Protein AF-A0AAD9HQF4-F1 (afdb_monomer_lite)

Secondary structure (DSSP, 8-state):
--TTPPPB-SGGGHHHHHHHHHH-TTS-HHHHHTTTSPPP----HHHHHHHHHHHHHHHHHHHHHTB-HHHHHHHHHTT---TT--HHHHHHHHHHHHS--HHHHHHHHHHHTT--GGGSSSHHHHHHHHHHHHHHHTTSSTHHHHHHHHHHHHHHHHHHH-TT-----TT--HHHHHHHHHHGGGS------------------------------------

Foldseek 3Di:
DLVPQAADDFLVCVVVNVVCLLVPPPDDPQLSVQLADDRDPPQDDPVSVVVVVVSFVVSQVSVVVRYDPLLVLQCVLVVNDDPPDTNNSNNVVCCCQSVPDPVSLVVLLVVLLPDACVVGPALSSVLSNLSSSCRRCPPVPCLVVSLVSLLVSLVVNCVPWNPDDPPDDPPDDPVRSSVSSNCSRVGPGDPDDPDDDDDDDDDDDDDDDDDDDDDDDDDDDDD

pLDDT: mean 73.75, std 20.73, range [28.75, 95.44]

Structure (mmCIF, N/CA/C/O backbone):
data_AF-A0AAD9HQF4-F1
#
_entry.id   AF-A0AAD9HQF4-F1
#
loop_
_atom_site.group_PDB
_atom_site.id
_atom_site.type_symbol
_atom_site.label_atom_id
_atom_site.label_alt_id
_atom_site.label_comp_id
_atom_site.label_asym_id
_atom_site.label_entity_id
_atom_site.label_seq_id
_atom_site.pdbx_PDB_ins_code
_atom_site.Cartn_x
_atom_site.Cartn_y
_atom_site.Cartn_z
_atom_site.occupancy
_atom_site.B_iso_or_equiv
_atom_site.auth_seq_id
_atom_site.auth_comp_id
_atom_site.auth_asym_id
_atom_site.auth_atom_id
_atom_site.pdbx_PDB_model_num
ATOM 1 N N . MET A 1 1 ? 8.956 -15.961 -10.989 1.00 45.31 1 MET A N 1
ATOM 2 C CA . MET A 1 1 ? 10.225 -16.135 -10.247 1.00 45.31 1 MET A CA 1
ATOM 3 C C . MET A 1 1 ? 10.579 -14.806 -9.600 1.00 45.31 1 MET A C 1
ATOM 5 O O . MET A 1 1 ? 11.275 -13.992 -10.197 1.00 45.31 1 MET A O 1
ATOM 9 N N . SER A 1 2 ? 10.024 -14.580 -8.415 1.00 56.00 2 SER A N 1
ATOM 10 C CA . SER A 1 2 ? 10.280 -13.443 -7.516 1.00 56.00 2 SER A CA 1
ATOM 11 C C . SER A 1 2 ? 10.898 -13.925 -6.189 1.00 56.00 2 SER A C 1
ATOM 13 O O . SER A 1 2 ? 11.111 -13.126 -5.279 1.00 56.00 2 SER A O 1
ATOM 15 N N . ASP A 1 3 ? 11.246 -15.220 -6.113 1.00 54.16 3 ASP A N 1
ATOM 16 C CA . ASP A 1 3 ? 11.964 -15.863 -5.010 1.00 54.16 3 ASP A CA 1
ATOM 17 C C . ASP A 1 3 ? 13.315 -15.171 -4.804 1.00 54.16 3 ASP A C 1
ATOM 19 O O . ASP A 1 3 ? 14.271 -15.380 -5.549 1.00 54.16 3 ASP A O 1
ATOM 23 N N . GLY A 1 4 ? 13.369 -14.272 -3.826 1.00 66.62 4 GLY A N 1
ATOM 24 C CA . GLY A 1 4 ? 14.564 -13.498 -3.492 1.00 66.62 4 GLY A CA 1
ATOM 25 C C . GLY A 1 4 ? 14.312 -12.009 -3.281 1.00 66.62 4 GLY A C 1
ATOM 26 O O . GLY A 1 4 ? 15.203 -11.315 -2.791 1.00 66.62 4 GLY A O 1
ATOM 27 N N . LEU A 1 5 ? 13.122 -11.500 -3.609 1.00 83.19 5 LEU A N 1
ATOM 28 C CA . LEU A 1 5 ? 12.765 -10.130 -3.272 1.00 83.19 5 LEU A CA 1
ATOM 29 C C . LEU A 1 5 ? 12.164 -10.061 -1.860 1.00 83.19 5 LEU A C 1
ATOM 31 O O . LEU A 1 5 ? 11.250 -10.810 -1.520 1.00 83.19 5 LEU A O 1
ATOM 35 N N . VAL A 1 6 ? 12.680 -9.152 -1.030 1.00 90.81 6 VAL A N 1
ATOM 36 C CA . VAL A 1 6 ? 12.097 -8.865 0.287 1.00 90.81 6 VAL A CA 1
ATOM 37 C C . VAL A 1 6 ? 10.682 -8.332 0.083 1.00 90.81 6 VAL A C 1
ATOM 39 O O . VAL A 1 6 ? 10.481 -7.452 -0.748 1.00 90.81 6 VAL A O 1
ATOM 42 N N . LYS A 1 7 ? 9.717 -8.855 0.843 1.00 94.62 7 LYS A N 1
ATOM 43 C CA . LYS A 1 7 ? 8.336 -8.364 0.831 1.00 94.62 7 LYS A CA 1
ATOM 44 C C . LYS A 1 7 ? 8.213 -7.082 1.648 1.00 94.62 7 LYS A C 1
ATOM 46 O O . LYS A 1 7 ? 8.641 -7.070 2.802 1.00 94.62 7 LYS A O 1
ATOM 51 N N . LEU A 1 8 ? 7.625 -6.025 1.095 1.00 94.06 8 LEU A N 1
ATOM 52 C CA . LEU A 1 8 ? 7.243 -4.838 1.859 1.00 94.06 8 LEU A CA 1
ATOM 53 C C . LEU A 1 8 ? 6.077 -5.194 2.774 1.00 94.06 8 LEU A C 1
ATOM 55 O O . LEU A 1 8 ? 5.040 -5.641 2.292 1.00 94.06 8 LEU A O 1
ATOM 59 N N . ARG A 1 9 ? 6.264 -5.007 4.079 1.00 91.25 9 ARG A N 1
ATOM 60 C CA . ARG A 1 9 ? 5.287 -5.384 5.108 1.00 91.25 9 ARG A CA 1
ATOM 61 C C . ARG A 1 9 ? 4.853 -4.193 5.937 1.00 91.25 9 ARG A C 1
ATOM 63 O O . ARG A 1 9 ? 3.683 -4.073 6.266 1.00 91.25 9 ARG A O 1
ATOM 70 N N . THR A 1 10 ? 5.805 -3.340 6.294 1.00 87.44 10 THR A N 1
ATOM 71 C CA . THR A 1 10 ? 5.589 -2.190 7.168 1.00 87.44 10 THR A CA 1
ATOM 72 C C . THR A 1 10 ? 6.562 -1.078 6.813 1.00 87.44 10 THR A C 1
ATOM 74 O O . THR A 1 10 ? 7.558 -1.289 6.114 1.00 87.44 10 THR A O 1
ATOM 77 N N . ARG A 1 11 ? 6.346 0.101 7.397 1.00 87.38 11 ARG A N 1
ATOM 78 C CA . ARG A 1 11 ? 7.372 1.147 7.458 1.00 87.38 11 ARG A CA 1
ATOM 79 C C . ARG A 1 11 ? 8.719 0.640 7.983 1.00 87.38 11 ARG A C 1
ATOM 81 O O . ARG A 1 11 ? 9.768 1.016 7.467 1.00 87.38 11 ARG A O 1
ATOM 88 N N . GLY A 1 12 ? 8.702 -0.260 8.967 1.00 87.06 12 GLY A N 1
ATOM 89 C CA . GLY A 1 12 ? 9.907 -0.790 9.607 1.00 87.06 12 GLY A CA 1
ATOM 90 C C . GLY A 1 12 ? 10.855 -1.535 8.662 1.00 87.06 12 GLY A C 1
ATOM 91 O O . GLY A 1 12 ? 12.051 -1.600 8.939 1.00 87.06 12 GLY A O 1
ATOM 92 N N . ASN A 1 13 ? 10.362 -2.066 7.536 1.00 91.88 13 ASN A N 1
ATOM 93 C CA . ASN A 1 13 ? 11.205 -2.732 6.541 1.00 91.88 13 ASN A CA 1
ATOM 94 C C . ASN A 1 13 ? 11.285 -2.009 5.187 1.00 91.88 13 ASN A C 1
ATOM 96 O O . ASN A 1 13 ? 11.868 -2.557 4.248 1.00 91.88 13 ASN A O 1
ATOM 100 N N . TYR A 1 14 ? 10.765 -0.782 5.099 1.00 92.56 14 TYR A N 1
ATOM 101 C CA . TYR A 1 14 ? 10.735 0.007 3.868 1.00 92.56 14 TYR A CA 1
ATOM 102 C C . TYR A 1 14 ? 12.127 0.224 3.262 1.00 92.56 14 TYR A C 1
ATOM 104 O O . TYR A 1 14 ? 12.345 -0.092 2.095 1.00 92.56 14 TYR A O 1
ATOM 112 N N . GLU A 1 15 ? 13.103 0.686 4.049 1.00 93.25 15 GLU A N 1
ATOM 113 C CA . GLU A 1 15 ? 14.456 0.963 3.539 1.00 93.25 15 GLU A CA 1
ATOM 114 C C . GLU A 1 15 ? 15.173 -0.305 3.049 1.00 93.25 15 GLU A C 1
ATOM 116 O O . GLU A 1 15 ? 15.882 -0.291 2.038 1.00 93.25 15 GLU A O 1
ATOM 121 N N . LEU A 1 16 ? 14.936 -1.439 3.717 1.00 93.69 16 LEU A N 1
ATOM 122 C CA . LEU A 1 16 ? 15.446 -2.733 3.270 1.00 93.69 16 LEU A CA 1
ATOM 123 C C . LEU A 1 16 ? 14.808 -3.139 1.935 1.00 93.69 16 LEU A C 1
ATOM 125 O O . LEU A 1 16 ? 15.523 -3.501 0.999 1.00 93.69 16 LEU A O 1
ATOM 129 N N . TRP A 1 17 ? 13.481 -3.047 1.835 1.00 94.62 17 TRP A N 1
ATOM 130 C CA . TRP A 1 17 ? 12.728 -3.335 0.614 1.00 94.62 17 TRP A CA 1
ATOM 131 C C . TRP A 1 17 ? 13.182 -2.454 -0.561 1.00 94.62 17 TRP A C 1
ATOM 133 O O . TRP A 1 17 ? 13.534 -2.973 -1.624 1.00 94.62 17 TRP A O 1
ATOM 143 N N . LYS A 1 18 ? 13.292 -1.138 -0.349 1.00 93.56 18 LYS A N 1
ATOM 144 C CA . LYS A 1 18 ? 13.784 -0.159 -1.330 1.00 93.56 18 LYS A CA 1
ATOM 145 C C . LYS A 1 18 ? 15.199 -0.500 -1.797 1.00 93.56 18 LYS A C 1
ATOM 147 O O . LYS A 1 18 ? 15.479 -0.550 -2.998 1.00 93.56 18 LYS A O 1
ATOM 152 N N . GLY A 1 19 ? 16.091 -0.822 -0.858 1.00 91.94 19 GLY A N 1
ATOM 153 C CA . GLY A 1 19 ? 17.454 -1.260 -1.158 1.00 91.94 19 GLY A CA 1
ATOM 154 C C . GLY A 1 19 ? 17.517 -2.576 -1.947 1.00 91.94 19 GLY A C 1
ATOM 155 O O . GLY A 1 19 ? 18.405 -2.752 -2.789 1.00 91.94 19 GLY A O 1
ATOM 156 N N . CYS A 1 20 ? 16.588 -3.504 -1.707 1.00 91.75 20 CYS A N 1
ATOM 157 C CA . CYS A 1 20 ? 16.456 -4.745 -2.472 1.00 91.75 20 CYS A CA 1
ATOM 158 C C . CYS A 1 20 ? 15.958 -4.488 -3.897 1.00 91.75 20 CYS A C 1
ATOM 160 O O . CYS A 1 20 ? 16.550 -5.021 -4.834 1.00 91.75 20 CYS A O 1
ATOM 162 N N . LEU A 1 21 ? 14.958 -3.623 -4.086 1.00 90.44 21 LEU A N 1
ATOM 163 C CA . LEU A 1 21 ? 14.477 -3.234 -5.415 1.00 90.44 21 LEU A CA 1
ATOM 164 C C . LEU A 1 21 ? 15.573 -2.578 -6.261 1.00 90.44 21 LEU A C 1
ATOM 166 O O . LEU A 1 21 ? 15.796 -2.973 -7.407 1.00 90.44 21 LEU A O 1
ATOM 170 N N . HIS A 1 22 ? 16.330 -1.635 -5.690 1.00 87.88 22 HIS A N 1
ATOM 171 C CA . HIS A 1 22 ? 17.454 -0.997 -6.385 1.00 87.88 22 HIS A CA 1
ATOM 172 C C . HIS A 1 22 ? 18.516 -2.003 -6.849 1.00 87.88 22 HIS A C 1
ATOM 174 O O . HIS A 1 22 ? 19.079 -1.891 -7.946 1.00 87.88 22 HIS A O 1
ATOM 180 N N . ARG A 1 23 ? 18.799 -3.013 -6.024 1.00 88.56 23 ARG A N 1
ATOM 181 C CA . ARG A 1 23 ? 19.821 -4.030 -6.303 1.00 88.56 23 ARG A CA 1
ATOM 182 C C . ARG A 1 23 ? 19.278 -5.259 -7.019 1.00 88.56 23 ARG A C 1
ATOM 184 O O . ARG A 1 23 ? 20.072 -6.129 -7.362 1.00 88.56 23 ARG A O 1
ATOM 191 N N . PHE A 1 24 ? 17.982 -5.309 -7.321 1.00 88.56 24 PHE A N 1
ATOM 192 C CA . PHE A 1 24 ? 17.365 -6.496 -7.893 1.00 88.56 24 PHE A CA 1
ATOM 193 C C . PHE A 1 24 ? 18.028 -6.860 -9.236 1.00 88.56 24 PHE A C 1
ATOM 195 O O . PHE A 1 24 ? 18.066 -6.022 -10.147 1.00 88.56 24 PHE A O 1
ATOM 202 N N . PRO A 1 25 ? 18.602 -8.072 -9.372 1.00 85.50 25 PRO A N 1
ATOM 203 C CA . PRO A 1 25 ? 19.338 -8.466 -10.573 1.00 85.50 25 PRO A CA 1
ATOM 204 C C . PRO A 1 25 ? 18.409 -8.719 -11.766 1.00 85.50 25 PRO A C 1
ATOM 206 O O . PRO A 1 25 ? 18.846 -8.650 -12.910 1.00 85.50 25 PRO A O 1
ATOM 209 N N . GLY A 1 26 ? 17.117 -8.961 -11.515 1.00 85.25 26 GLY A N 1
ATOM 210 C CA . GLY A 1 26 ? 16.115 -9.227 -12.547 1.00 85.25 26 GLY A CA 1
ATOM 211 C C . GLY A 1 26 ? 15.661 -8.006 -13.355 1.00 85.25 26 GLY A C 1
ATOM 212 O O . GLY A 1 26 ? 14.787 -8.166 -14.212 1.00 85.25 26 GLY A O 1
ATOM 213 N N . LEU A 1 27 ? 16.220 -6.815 -13.102 1.00 88.56 27 LEU A N 1
ATOM 214 C CA . LEU A 1 27 ? 15.906 -5.574 -13.817 1.00 88.56 27 LEU A CA 1
ATOM 215 C C . LEU A 1 27 ? 17.143 -4.960 -14.473 1.00 88.56 27 LEU A C 1
ATOM 217 O O . LEU A 1 27 ? 18.202 -4.827 -13.855 1.00 88.56 27 LEU A O 1
ATOM 221 N N . THR A 1 28 ? 16.981 -4.505 -15.714 1.00 90.50 28 THR A N 1
ATOM 222 C CA . THR A 1 28 ? 17.993 -3.701 -16.411 1.00 90.50 28 THR A CA 1
ATOM 223 C C . THR A 1 28 ? 18.118 -2.310 -15.783 1.00 90.50 28 THR A C 1
ATOM 225 O O . THR A 1 28 ? 17.239 -1.856 -15.051 1.00 90.50 28 THR A O 1
ATOM 228 N N . LYS A 1 29 ? 19.192 -1.575 -16.101 1.00 87.94 29 LYS A N 1
ATOM 229 C CA . LYS A 1 29 ? 19.372 -0.187 -15.634 1.00 87.94 29 LYS A CA 1
ATOM 230 C C . LYS A 1 29 ? 18.192 0.717 -16.024 1.00 87.94 29 LYS A C 1
ATOM 232 O O . LYS A 1 29 ? 17.750 1.524 -15.213 1.00 87.94 29 LYS A O 1
ATOM 237 N N . GLN A 1 30 ? 17.669 0.552 -17.239 1.00 87.69 30 GLN A N 1
ATOM 238 C CA . GLN A 1 30 ? 16.516 1.309 -17.729 1.00 87.69 30 GLN A CA 1
ATOM 239 C C . GLN A 1 30 ? 15.242 0.954 -16.954 1.00 87.69 30 GLN A C 1
ATOM 241 O O . GLN A 1 30 ? 14.552 1.843 -16.469 1.00 87.69 30 GLN A O 1
ATOM 246 N N . GLN A 1 31 ? 14.968 -0.335 -16.759 1.00 89.94 31 GLN A N 1
ATOM 247 C CA . GLN A 1 31 ? 13.807 -0.785 -15.990 1.00 89.94 31 GLN A CA 1
ATOM 248 C C . GLN A 1 31 ? 13.878 -0.354 -14.516 1.00 89.94 31 GLN A C 1
ATOM 250 O O . GLN A 1 31 ? 12.863 -0.007 -13.922 1.00 89.94 31 GLN A O 1
ATOM 255 N N . LYS A 1 32 ? 15.079 -0.305 -13.924 1.00 90.19 32 LYS A N 1
ATOM 256 C CA . LYS A 1 32 ? 15.274 0.264 -12.582 1.00 90.19 32 LYS A CA 1
ATOM 257 C C . LYS A 1 32 ? 14.937 1.749 -12.538 1.00 90.19 32 LYS A C 1
ATOM 259 O O . LYS A 1 32 ? 14.345 2.194 -11.569 1.00 90.19 32 LYS A O 1
ATOM 264 N N . SER A 1 33 ? 15.278 2.513 -13.574 1.00 89.25 33 SER A N 1
ATOM 265 C CA . SER A 1 33 ? 14.880 3.923 -13.668 1.00 89.25 33 SER A CA 1
ATOM 266 C C . SER A 1 33 ? 13.356 4.087 -13.725 1.00 89.25 33 SER A C 1
ATOM 268 O O . SER A 1 33 ? 12.842 5.028 -13.126 1.00 89.25 33 SER A O 1
ATOM 270 N N . MET A 1 34 ? 12.641 3.160 -14.371 1.00 90.38 34 MET A N 1
ATOM 271 C CA . MET A 1 34 ? 11.174 3.182 -14.464 1.00 90.38 34 MET A CA 1
ATOM 272 C C . MET A 1 34 ? 10.466 2.966 -13.118 1.00 90.38 34 MET A C 1
ATOM 274 O O . MET A 1 34 ? 9.276 3.246 -13.018 1.00 90.38 34 MET A O 1
ATOM 278 N N . LEU A 1 35 ? 11.161 2.483 -12.081 1.00 86.88 35 LEU A N 1
ATOM 279 C CA . LEU A 1 35 ? 10.603 2.404 -10.725 1.00 86.88 35 LEU A CA 1
ATOM 280 C C . LEU A 1 35 ? 10.411 3.787 -10.095 1.00 86.88 35 LEU A C 1
ATOM 282 O O . LEU A 1 35 ? 9.523 3.945 -9.274 1.00 86.88 35 LEU A O 1
ATOM 286 N N . PHE A 1 36 ? 11.244 4.766 -10.453 1.00 84.94 36 PHE A N 1
ATOM 287 C CA . PHE A 1 36 ? 11.303 6.064 -9.765 1.00 84.94 36 PHE A CA 1
ATOM 288 C C . PHE A 1 36 ? 10.855 7.219 -10.653 1.00 84.94 36 PHE A C 1
ATOM 290 O O . PHE A 1 36 ? 10.503 8.285 -10.155 1.00 84.94 36 PHE A O 1
ATOM 297 N N . HIS A 1 37 ? 10.895 7.031 -11.973 1.00 86.06 37 HIS A N 1
ATOM 298 C CA . HIS A 1 37 ? 10.658 8.094 -12.935 1.00 86.06 37 HIS A CA 1
ATOM 299 C C . HIS A 1 37 ? 9.858 7.589 -14.129 1.00 86.06 37 HIS A C 1
ATOM 301 O O . HIS A 1 37 ? 10.021 6.448 -14.572 1.00 86.06 37 HIS A O 1
ATOM 307 N N . ALA A 1 38 ? 9.053 8.484 -14.701 1.00 83.31 38 ALA A N 1
ATOM 308 C CA . ALA A 1 38 ? 8.503 8.272 -16.027 1.00 83.31 38 ALA A CA 1
ATOM 309 C C . ALA A 1 38 ? 9.662 8.093 -17.028 1.00 83.31 38 ALA A C 1
ATOM 311 O O . ALA A 1 38 ? 10.619 8.877 -17.000 1.00 83.31 38 ALA A O 1
ATOM 312 N N . PRO A 1 39 ? 9.625 7.067 -17.895 1.00 77.31 39 PRO A N 1
ATOM 313 C CA . PRO A 1 39 ? 10.641 6.912 -18.920 1.00 77.31 39 PRO A CA 1
ATOM 314 C C . PRO A 1 39 ? 10.595 8.125 -19.851 1.00 77.31 39 PRO A C 1
ATOM 316 O O . PRO A 1 39 ? 9.515 8.551 -20.258 1.00 77.31 39 PRO A O 1
ATOM 319 N N . ALA A 1 40 ? 11.765 8.654 -20.217 1.00 73.38 40 ALA A N 1
ATOM 320 C CA . ALA A 1 40 ? 11.847 9.553 -21.361 1.00 73.38 40 ALA A CA 1
ATOM 321 C C . ALA A 1 40 ? 11.253 8.825 -22.575 1.00 73.38 40 ALA A C 1
ATOM 323 O O . ALA A 1 40 ? 11.530 7.635 -22.768 1.00 73.38 40 ALA A O 1
ATOM 324 N N . ASP A 1 41 ? 10.403 9.509 -23.340 1.00 65.88 41 ASP A N 1
ATOM 325 C CA . ASP A 1 41 ? 9.688 8.893 -24.452 1.00 65.88 41 ASP A CA 1
ATOM 326 C C . ASP A 1 41 ? 10.671 8.627 -25.599 1.00 65.88 41 ASP A C 1
ATOM 328 O O . ASP A 1 41 ? 10.992 9.491 -26.411 1.00 65.88 41 ASP A O 1
ATOM 332 N N . LEU A 1 42 ? 11.272 7.441 -25.554 1.00 62.22 42 LEU A N 1
ATOM 333 C CA . LEU A 1 42 ? 12.316 6.985 -26.471 1.00 62.22 42 LEU A CA 1
ATOM 334 C C . LEU A 1 42 ? 11.781 5.930 -27.448 1.00 62.22 42 LEU A C 1
ATOM 336 O O . LEU A 1 42 ? 12.525 5.442 -28.300 1.00 62.22 42 LEU A O 1
ATOM 340 N N . ALA A 1 43 ? 10.512 5.539 -27.307 1.00 74.88 43 ALA A N 1
ATOM 341 C CA . ALA A 1 43 ? 9.878 4.584 -28.194 1.00 74.88 43 ALA A CA 1
ATOM 342 C C . ALA A 1 43 ? 9.559 5.260 -29.531 1.00 74.88 43 ALA A C 1
ATOM 344 O O . ALA A 1 43 ? 8.840 6.251 -29.590 1.00 74.88 43 ALA A O 1
ATOM 345 N N . THR A 1 44 ? 10.109 4.713 -30.611 1.00 76.38 44 THR A N 1
ATOM 346 C CA . THR A 1 44 ? 9.800 5.133 -31.979 1.00 76.38 44 THR A CA 1
ATOM 347 C C . THR A 1 44 ? 9.224 3.943 -32.736 1.00 76.38 44 THR A C 1
ATOM 349 O O . THR A 1 44 ? 9.811 2.860 -32.742 1.00 76.38 44 THR A O 1
ATOM 352 N N . GLY A 1 45 ? 8.052 4.141 -33.342 1.00 83.94 45 GLY A N 1
ATOM 353 C CA . GLY A 1 45 ? 7.318 3.095 -34.056 1.00 83.94 45 GLY A CA 1
ATOM 354 C C . GLY A 1 45 ? 6.698 2.024 -33.149 1.00 83.94 45 GLY A C 1
ATOM 355 O O . GLY A 1 45 ? 6.960 1.950 -31.945 1.00 83.94 45 GLY A O 1
ATOM 356 N N . ASP A 1 46 ? 5.872 1.168 -33.748 1.00 84.38 46 ASP A N 1
ATOM 357 C CA . ASP A 1 46 ? 5.050 0.185 -33.030 1.00 84.38 46 ASP A CA 1
ATOM 358 C C . ASP A 1 46 ? 5.882 -0.809 -32.204 1.00 84.38 46 ASP A C 1
ATOM 360 O O . ASP A 1 46 ? 5.539 -1.125 -31.063 1.00 84.38 46 ASP A O 1
ATOM 364 N N . GLU A 1 47 ? 7.025 -1.258 -32.731 1.00 85.75 47 GLU A N 1
ATOM 365 C CA . GLU A 1 47 ? 7.928 -2.170 -32.015 1.00 85.75 47 GLU A CA 1
ATOM 366 C C . GLU A 1 47 ? 8.557 -1.520 -30.774 1.00 85.75 47 GLU A C 1
ATOM 368 O O . GLU A 1 47 ? 8.704 -2.166 -29.729 1.00 85.75 47 GLU A O 1
ATOM 373 N N . GLY A 1 48 ? 8.902 -0.231 -30.868 1.00 86.06 48 GLY A N 1
ATOM 374 C CA . GLY A 1 48 ? 9.433 0.547 -29.753 1.00 86.06 48 GLY A CA 1
ATOM 375 C C . GLY A 1 48 ? 8.404 0.683 -28.633 1.00 86.06 48 GLY A C 1
ATOM 376 O O . GLY A 1 48 ? 8.718 0.417 -27.469 1.00 86.06 48 GLY A O 1
ATOM 377 N N . HIS A 1 49 ? 7.161 1.015 -28.991 1.00 85.94 49 HIS A N 1
ATOM 378 C CA . HIS A 1 49 ? 6.059 1.132 -28.035 1.00 85.94 49 HIS A CA 1
ATOM 379 C C . HIS A 1 49 ? 5.721 -0.215 -27.385 1.00 85.94 49 HIS A C 1
ATOM 381 O O . HIS A 1 49 ? 5.564 -0.288 -26.164 1.00 85.94 49 HIS A O 1
ATOM 387 N N . ALA A 1 50 ? 5.689 -1.305 -28.159 1.00 88.38 50 ALA A N 1
ATOM 388 C CA . ALA A 1 50 ? 5.439 -2.646 -27.633 1.00 88.38 50 ALA A CA 1
ATOM 389 C C . ALA A 1 50 ? 6.515 -3.080 -26.621 1.00 88.38 50 ALA A C 1
ATOM 391 O O . ALA A 1 50 ? 6.199 -3.634 -25.562 1.00 88.38 50 ALA A O 1
ATOM 392 N N . ARG A 1 51 ? 7.794 -2.796 -26.906 1.00 89.00 51 ARG A N 1
ATOM 393 C CA . ARG A 1 51 ? 8.893 -3.080 -25.973 1.00 89.00 51 ARG A CA 1
ATOM 394 C C . ARG A 1 51 ? 8.779 -2.246 -24.696 1.00 89.00 51 ARG A C 1
ATOM 396 O O . ARG A 1 51 ? 8.897 -2.807 -23.609 1.00 89.00 51 ARG A O 1
ATOM 403 N N . GLN A 1 52 ? 8.511 -0.946 -24.812 1.00 88.06 52 GLN A N 1
ATOM 404 C CA . GLN A 1 52 ? 8.353 -0.062 -23.654 1.00 88.06 52 GLN A CA 1
ATOM 405 C C . GLN A 1 52 ? 7.175 -0.492 -22.772 1.00 88.06 52 GLN A C 1
ATOM 407 O O . GLN A 1 52 ? 7.309 -0.536 -21.551 1.00 88.06 52 GLN A O 1
ATOM 412 N N . TYR A 1 53 ? 6.046 -0.874 -23.374 1.00 89.12 53 TYR A N 1
ATOM 413 C CA . TYR A 1 53 ? 4.904 -1.414 -22.641 1.00 89.12 53 TYR A CA 1
ATOM 414 C C . TYR A 1 53 ? 5.285 -2.682 -21.871 1.00 89.12 53 TYR A C 1
ATOM 416 O O . TYR A 1 53 ? 5.026 -2.777 -20.674 1.00 89.12 53 TYR A O 1
ATOM 424 N N . LYS A 1 54 ? 5.986 -3.620 -22.521 1.00 91.25 54 LYS A N 1
ATOM 425 C CA . LYS A 1 54 ? 6.470 -4.849 -21.879 1.00 91.25 54 LYS A CA 1
ATOM 426 C C . LYS A 1 54 ? 7.391 -4.562 -20.690 1.00 91.25 54 LYS A C 1
ATOM 428 O O . LYS A 1 54 ? 7.288 -5.239 -19.668 1.00 91.25 54 LYS A O 1
ATOM 433 N N . ASP A 1 55 ? 8.271 -3.571 -20.809 1.00 91.44 55 ASP A N 1
ATOM 434 C CA . ASP A 1 55 ? 9.154 -3.157 -19.719 1.00 91.44 55 ASP A CA 1
ATOM 435 C C . ASP A 1 55 ? 8.370 -2.540 -18.556 1.00 91.44 55 ASP A C 1
ATOM 437 O O . ASP A 1 55 ? 8.565 -2.950 -17.413 1.00 91.44 55 ASP A O 1
ATOM 441 N N . ILE A 1 56 ? 7.433 -1.629 -18.838 1.00 91.75 56 ILE A N 1
ATOM 442 C CA . ILE A 1 56 ? 6.562 -1.019 -17.823 1.00 91.75 56 ILE A CA 1
ATOM 443 C C . ILE A 1 56 ? 5.764 -2.098 -17.084 1.00 91.75 56 ILE A C 1
ATOM 445 O O . ILE A 1 56 ? 5.779 -2.128 -15.854 1.00 91.75 56 ILE A O 1
ATOM 449 N N . SER A 1 57 ? 5.115 -3.010 -17.814 1.00 91.62 57 SER A N 1
ATOM 450 C CA . SER A 1 57 ? 4.346 -4.109 -17.225 1.00 91.62 57 SER A CA 1
ATOM 451 C C . SER A 1 57 ? 5.222 -5.006 -16.358 1.00 91.62 57 SER A C 1
ATOM 453 O O . SER A 1 57 ? 4.839 -5.333 -15.241 1.00 91.62 57 SER A O 1
ATOM 455 N N . ARG A 1 58 ? 6.427 -5.359 -16.822 1.00 92.19 58 ARG A N 1
ATOM 456 C CA . ARG A 1 58 ? 7.364 -6.183 -16.048 1.00 92.19 58 ARG A CA 1
ATOM 457 C C . ARG A 1 58 ? 7.778 -5.511 -14.741 1.00 92.19 58 ARG A C 1
ATOM 459 O O . ARG A 1 58 ? 7.825 -6.175 -13.709 1.00 92.19 58 ARG A O 1
ATOM 466 N N . VAL A 1 59 ? 8.106 -4.221 -14.781 1.00 93.50 59 VAL A N 1
ATOM 467 C CA . VAL A 1 59 ? 8.497 -3.465 -13.583 1.00 93.50 59 VAL A CA 1
ATOM 468 C C . VAL A 1 59 ? 7.318 -3.354 -12.616 1.00 93.50 59 VAL A C 1
ATOM 470 O O . VAL A 1 59 ? 7.501 -3.559 -11.418 1.00 93.50 59 VAL A O 1
ATOM 473 N N . TYR A 1 60 ? 6.109 -3.109 -13.130 1.00 93.75 60 TYR A N 1
ATOM 474 C CA . TYR A 1 60 ? 4.892 -3.078 -12.321 1.00 93.75 60 TYR A CA 1
ATOM 475 C C . TYR A 1 60 ? 4.635 -4.422 -11.631 1.00 93.75 60 TYR A C 1
ATOM 477 O O . TYR A 1 60 ? 4.409 -4.454 -10.425 1.00 93.75 60 TYR A O 1
ATOM 485 N N . SER A 1 61 ? 4.743 -5.540 -12.359 1.00 92.38 61 SER A N 1
ATOM 486 C CA . SER A 1 61 ? 4.591 -6.880 -11.782 1.00 92.38 61 SER A CA 1
ATOM 487 C C . SER A 1 61 ? 5.601 -7.142 -10.671 1.00 92.38 61 SER A C 1
ATOM 489 O O . SER A 1 61 ? 5.225 -7.663 -9.634 1.00 92.38 61 SER A O 1
ATOM 491 N N . ILE A 1 62 ? 6.862 -6.730 -10.835 1.00 92.81 62 ILE A N 1
ATOM 492 C CA . ILE A 1 62 ? 7.871 -6.878 -9.775 1.00 92.81 62 ILE A CA 1
ATOM 493 C C . ILE A 1 62 ? 7.512 -6.047 -8.543 1.00 92.81 62 ILE A C 1
ATOM 495 O O . ILE A 1 62 ? 7.701 -6.528 -7.429 1.00 92.81 62 ILE A O 1
ATOM 499 N N . LEU A 1 63 ? 6.994 -4.827 -8.720 1.00 93.50 63 LEU A N 1
ATOM 500 C CA . LEU A 1 63 ? 6.516 -4.023 -7.597 1.00 93.50 63 LEU A CA 1
ATOM 501 C C . LEU A 1 63 ? 5.357 -4.708 -6.879 1.00 93.50 63 LEU A C 1
ATOM 503 O O . LEU A 1 63 ? 5.437 -4.857 -5.669 1.00 93.50 63 LEU A O 1
ATOM 507 N N . ILE A 1 64 ? 4.329 -5.169 -7.587 1.00 93.62 64 ILE A N 1
ATOM 508 C CA . ILE A 1 64 ? 3.190 -5.865 -6.969 1.00 93.62 64 ILE A CA 1
ATOM 509 C C . ILE A 1 64 ? 3.637 -7.157 -6.277 1.00 93.62 64 ILE A C 1
ATOM 511 O O . ILE A 1 64 ? 3.336 -7.368 -5.105 1.00 93.62 64 ILE A O 1
ATOM 515 N N . ASP A 1 65 ? 4.455 -7.971 -6.944 1.00 92.50 65 ASP A N 1
ATOM 516 C CA . ASP A 1 65 ? 5.019 -9.199 -6.380 1.00 92.50 65 ASP A CA 1
ATOM 517 C C . ASP A 1 65 ? 5.932 -8.924 -5.176 1.00 92.50 65 ASP A C 1
ATOM 519 O O . ASP A 1 65 ? 6.225 -9.837 -4.405 1.00 92.50 65 ASP A O 1
ATOM 523 N N . SER A 1 66 ? 6.390 -7.685 -4.987 1.00 93.88 66 SER A N 1
ATOM 524 C CA . SER A 1 66 ? 7.184 -7.274 -3.830 1.00 93.88 66 SER A CA 1
ATOM 525 C C . SER A 1 66 ? 6.362 -6.917 -2.601 1.00 93.88 66 SER A C 1
ATOM 527 O O . SER A 1 66 ? 6.942 -6.694 -1.543 1.00 93.88 66 SER A O 1
ATOM 529 N N . LEU A 1 67 ? 5.041 -6.834 -2.713 1.00 94.94 67 LEU A N 1
ATOM 530 C CA . LEU A 1 67 ? 4.175 -6.441 -1.610 1.00 94.94 67 LEU A CA 1
ATOM 531 C C . LEU A 1 67 ? 3.706 -7.674 -0.841 1.00 94.94 67 LEU A C 1
ATOM 533 O O . LEU A 1 67 ? 3.470 -8.743 -1.416 1.00 94.94 67 LEU A O 1
ATOM 537 N N . ASP A 1 68 ? 3.639 -7.541 0.478 1.00 94.69 68 ASP A N 1
ATOM 538 C CA . ASP A 1 68 ? 2.934 -8.487 1.336 1.00 94.69 68 ASP A CA 1
ATOM 539 C C . ASP A 1 68 ? 1.418 -8.358 1.132 1.00 94.69 68 ASP A C 1
ATOM 541 O O . ASP A 1 68 ? 0.919 -7.275 0.809 1.00 94.69 68 ASP A O 1
ATOM 545 N N . ASP A 1 69 ? 0.676 -9.443 1.348 1.00 93.06 69 ASP A N 1
ATOM 546 C CA . ASP A 1 69 ? -0.768 -9.494 1.093 1.00 93.06 69 ASP A CA 1
ATOM 547 C C . ASP A 1 69 ? -1.537 -8.440 1.899 1.00 93.06 69 ASP A C 1
ATOM 549 O O . ASP A 1 69 ? -2.525 -7.882 1.412 1.00 93.06 69 ASP A O 1
ATOM 553 N N . ARG A 1 70 ? -1.051 -8.097 3.102 1.00 91.12 70 ARG A N 1
ATOM 554 C CA . ARG A 1 70 ? -1.638 -7.029 3.928 1.00 91.12 70 ARG A CA 1
ATOM 555 C C . ARG A 1 70 ? -1.462 -5.650 3.300 1.00 91.12 70 ARG A C 1
ATOM 557 O O . ARG A 1 70 ? -2.397 -4.856 3.301 1.00 91.12 70 ARG A O 1
ATOM 564 N N . VAL A 1 71 ? -0.290 -5.378 2.724 1.00 93.69 71 VAL A N 1
ATOM 565 C CA . VAL A 1 71 ? -0.008 -4.116 2.023 1.00 93.69 71 VAL A CA 1
ATOM 566 C C . VAL A 1 71 ? -0.836 -4.029 0.743 1.00 93.69 71 VAL A C 1
ATOM 568 O O . VAL A 1 71 ? -1.450 -2.998 0.489 1.00 93.69 71 VAL A O 1
ATOM 571 N N . CYS A 1 72 ? -0.920 -5.116 -0.031 1.00 94.44 72 CYS A N 1
ATOM 572 C CA . CYS A 1 72 ? -1.782 -5.186 -1.215 1.00 94.44 72 CYS A CA 1
ATOM 573 C C . CYS A 1 72 ? -3.251 -4.910 -0.877 1.00 94.44 72 CYS A C 1
ATOM 575 O O . CYS A 1 72 ? -3.876 -4.052 -1.502 1.00 94.44 72 CYS A O 1
ATOM 577 N N . SER A 1 73 ? -3.788 -5.612 0.123 1.00 93.94 73 SER A N 1
ATOM 578 C CA . SER A 1 73 ? -5.185 -5.465 0.550 1.00 93.94 73 SER A CA 1
ATOM 579 C C . SER A 1 73 ? -5.456 -4.053 1.067 1.00 93.94 73 SER A C 1
ATOM 581 O O . SER A 1 73 ? -6.441 -3.431 0.682 1.00 93.94 73 SER A O 1
ATOM 583 N N . GLY A 1 74 ? -4.528 -3.510 1.855 1.00 93.88 74 GLY A N 1
ATOM 584 C CA . GLY A 1 74 ? -4.565 -2.140 2.349 1.00 93.88 74 GLY A CA 1
ATOM 585 C C . GLY A 1 74 ? -4.607 -1.086 1.248 1.00 93.88 74 GLY A C 1
ATOM 586 O O . GLY A 1 74 ? -5.488 -0.232 1.226 1.00 93.88 74 GLY A O 1
ATOM 587 N N . LEU A 1 75 ? -3.691 -1.165 0.281 1.00 94.75 75 LEU A N 1
ATOM 588 C CA . LEU A 1 75 ? -3.669 -0.241 -0.857 1.00 94.75 75 LEU A CA 1
ATOM 589 C C . LEU A 1 75 ? -4.939 -0.338 -1.705 1.00 94.75 75 LEU A C 1
ATOM 591 O O . LEU A 1 75 ? -5.388 0.677 -2.241 1.00 94.75 75 LEU A O 1
ATOM 595 N N . SER A 1 76 ? -5.505 -1.539 -1.839 1.00 94.44 76 SER A N 1
ATOM 596 C CA . SER A 1 76 ? -6.783 -1.738 -2.521 1.00 94.44 76 SER A CA 1
ATOM 597 C C . SER A 1 76 ? -7.920 -1.04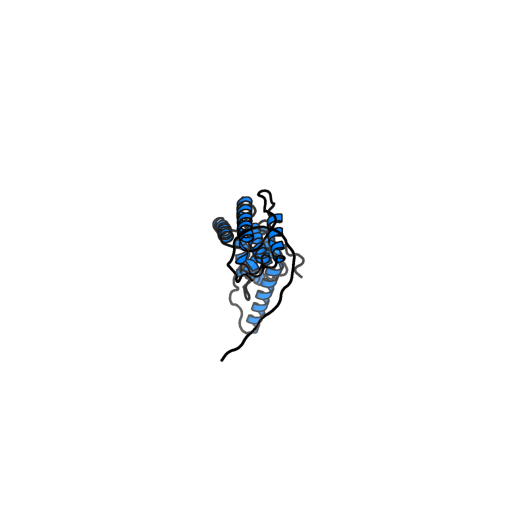4 -1.772 1.00 94.44 76 SER A C 1
ATOM 599 O O . SER A 1 76 ? -8.630 -0.252 -2.385 1.00 94.44 76 SER A O 1
ATOM 601 N N . ALA A 1 77 ? -8.037 -1.265 -0.459 1.00 93.06 77 ALA A N 1
ATOM 602 C CA . ALA A 1 77 ? -9.065 -0.649 0.385 1.00 93.06 77 ALA A CA 1
ATOM 603 C C . ALA A 1 77 ? -8.948 0.888 0.437 1.00 93.06 77 ALA A C 1
ATOM 605 O O . ALA A 1 77 ? -9.938 1.599 0.535 1.00 93.06 77 ALA A O 1
ATOM 606 N N . HIS A 1 78 ? -7.733 1.431 0.295 1.00 92.56 78 HIS A N 1
ATOM 607 C CA . HIS A 1 78 ? -7.484 2.876 0.170 1.00 92.56 78 HIS A CA 1
ATOM 608 C C . HIS A 1 78 ? -7.679 3.427 -1.261 1.00 92.56 78 HIS A C 1
ATOM 610 O O . HIS A 1 78 ? -7.362 4.593 -1.534 1.00 92.56 78 HIS A O 1
ATOM 616 N N . GLY A 1 79 ? -8.123 2.601 -2.216 1.00 92.19 79 GLY A N 1
ATOM 617 C CA . GLY A 1 79 ? -8.333 2.993 -3.616 1.00 92.19 79 GLY A CA 1
ATOM 618 C C . GLY A 1 79 ? -7.052 3.423 -4.347 1.00 92.19 79 GLY A C 1
ATOM 619 O O . GLY A 1 79 ? -7.084 4.264 -5.260 1.00 92.19 79 GLY A O 1
ATOM 620 N N . LYS A 1 80 ? -5.894 2.906 -3.915 1.00 94.44 80 LYS A N 1
ATOM 621 C CA . LYS A 1 80 ? -4.565 3.282 -4.425 1.00 94.44 80 LYS A CA 1
ATOM 622 C C . LYS A 1 80 ? -4.027 2.348 -5.502 1.00 94.44 80 LYS A C 1
ATOM 624 O O . LYS A 1 80 ? -3.141 2.765 -6.248 1.00 94.44 80 LYS A O 1
ATOM 629 N N . LEU A 1 81 ? -4.573 1.140 -5.630 1.00 92.06 81 LEU A N 1
ATOM 630 C CA . LEU A 1 81 ? -4.301 0.248 -6.759 1.00 92.06 81 LEU A CA 1
ATOM 631 C C . LEU A 1 81 ? -5.307 0.526 -7.879 1.00 92.06 81 LEU A C 1
ATOM 633 O O . LEU A 1 81 ? -6.514 0.423 -7.678 1.00 92.06 81 LEU A O 1
ATOM 637 N N . ARG A 1 82 ? -4.816 0.917 -9.061 1.00 89.19 82 ARG A N 1
ATOM 638 C CA . ARG A 1 82 ? -5.662 1.301 -10.206 1.00 89.19 82 ARG A CA 1
ATOM 639 C C . ARG A 1 82 ? -5.241 0.579 -11.477 1.00 89.19 82 ARG A C 1
ATOM 641 O O . ARG A 1 82 ? -4.057 0.345 -11.711 1.00 89.19 82 ARG A O 1
ATOM 648 N N . HIS A 1 83 ? -6.207 0.291 -12.347 1.00 86.00 83 HIS A N 1
ATOM 649 C CA . HIS A 1 83 ? -5.912 -0.266 -13.663 1.00 86.00 83 HIS A CA 1
ATOM 650 C C . HIS A 1 83 ? -5.082 0.720 -14.501 1.00 86.00 83 HIS A C 1
ATOM 652 O O . HIS A 1 83 ? -5.398 1.905 -14.578 1.00 86.00 83 HIS A O 1
ATOM 658 N N . GLY A 1 84 ? -4.025 0.228 -15.153 1.00 84.56 84 GLY A N 1
ATOM 659 C CA . GLY A 1 84 ? -3.141 1.046 -15.992 1.00 84.56 84 GLY A CA 1
ATOM 660 C C . GLY A 1 84 ? -2.165 1.947 -15.226 1.00 84.56 84 GLY A C 1
ATOM 661 O O . GLY A 1 84 ? -1.414 2.685 -15.873 1.00 84.56 84 GLY A O 1
ATOM 662 N N . GLN A 1 85 ? -2.150 1.861 -13.891 1.00 91.81 85 GLN A N 1
ATOM 663 C CA . GLN A 1 85 ? -1.203 2.561 -13.029 1.00 91.81 85 GLN A CA 1
ATOM 664 C C . GLN A 1 85 ? 0.240 2.238 -13.416 1.00 91.81 85 GLN A C 1
ATOM 666 O O . GLN A 1 85 ? 0.582 1.110 -13.782 1.00 91.81 85 GLN A O 1
ATOM 671 N N . LYS A 1 86 ? 1.097 3.251 -13.349 1.00 92.75 86 LYS A N 1
ATOM 672 C CA . LYS A 1 86 ? 2.502 3.142 -13.721 1.00 92.75 86 LYS A CA 1
ATOM 673 C C . LYS A 1 86 ? 3.366 2.750 -12.520 1.00 92.75 86 LYS A C 1
ATOM 675 O O . LYS A 1 86 ? 3.022 3.076 -11.383 1.00 92.75 86 LYS A O 1
ATOM 680 N N . PRO A 1 87 ? 4.515 2.086 -12.745 1.00 94.00 87 PRO A N 1
ATOM 681 C CA . PRO A 1 87 ? 5.378 1.640 -11.656 1.00 94.00 87 PRO A CA 1
ATOM 682 C C . PRO A 1 87 ? 5.819 2.766 -10.714 1.00 94.00 87 PRO A C 1
ATOM 684 O O . PRO A 1 87 ? 5.733 2.601 -9.503 1.00 94.00 87 PRO A O 1
ATOM 687 N N . TRP A 1 88 ? 6.227 3.920 -11.250 1.00 93.50 88 TRP A N 1
ATOM 688 C CA . TRP A 1 88 ? 6.658 5.062 -10.436 1.00 93.50 88 TRP A CA 1
ATOM 689 C C . TRP A 1 88 ? 5.526 5.681 -9.614 1.00 93.50 88 TRP A C 1
ATOM 691 O O . TRP A 1 88 ? 5.760 6.141 -8.504 1.00 93.50 88 TRP A O 1
ATOM 701 N N . GLU A 1 89 ? 4.288 5.654 -10.113 1.00 94.75 89 GLU A N 1
ATOM 702 C CA . GLU A 1 89 ? 3.121 6.122 -9.356 1.00 94.75 89 GLU A CA 1
ATOM 703 C C . GLU A 1 89 ? 2.881 5.227 -8.141 1.00 94.75 89 GLU A C 1
ATOM 705 O O . GLU A 1 89 ? 2.733 5.723 -7.027 1.00 94.75 89 GLU A O 1
ATOM 710 N N . LEU A 1 90 ? 2.899 3.904 -8.347 1.00 95.44 90 LEU A N 1
ATOM 711 C CA . LEU A 1 90 ? 2.774 2.941 -7.257 1.00 95.44 90 LEU A CA 1
ATOM 712 C C . LEU A 1 90 ? 3.940 3.069 -6.271 1.00 95.44 90 LEU A C 1
ATOM 714 O O . LEU A 1 90 ? 3.724 3.081 -5.064 1.00 95.44 90 LEU A O 1
ATOM 718 N N . TYR A 1 91 ? 5.167 3.216 -6.771 1.00 94.94 91 TYR A N 1
ATOM 719 C CA . TYR A 1 91 ? 6.339 3.417 -5.927 1.00 94.94 91 TYR A CA 1
ATOM 720 C C . TYR A 1 91 ? 6.206 4.670 -5.046 1.00 94.94 91 TYR A C 1
ATOM 722 O O . TYR A 1 91 ? 6.458 4.595 -3.847 1.00 94.94 91 TYR A O 1
ATOM 730 N N . HIS A 1 92 ? 5.762 5.802 -5.601 1.00 93.81 92 HIS A N 1
ATOM 731 C CA . HIS A 1 92 ? 5.556 7.028 -4.824 1.00 93.81 92 HIS A CA 1
ATOM 732 C C . HIS A 1 92 ? 4.460 6.885 -3.767 1.00 93.81 92 HIS A C 1
ATOM 734 O O . HIS A 1 92 ? 4.609 7.408 -2.666 1.00 93.81 92 HIS A O 1
ATOM 740 N N . ILE A 1 93 ? 3.388 6.146 -4.064 1.00 94.88 93 ILE A N 1
ATOM 741 C CA . ILE A 1 93 ? 2.364 5.817 -3.066 1.00 94.88 93 ILE A CA 1
ATOM 742 C C . ILE A 1 93 ? 2.991 5.010 -1.925 1.00 94.88 93 ILE A C 1
ATOM 744 O O . ILE A 1 93 ? 2.826 5.364 -0.761 1.00 94.88 93 ILE A O 1
ATOM 748 N N . LEU A 1 94 ? 3.745 3.957 -2.242 1.00 94.44 94 LEU A N 1
ATOM 749 C CA . LEU A 1 94 ? 4.417 3.132 -1.236 1.00 94.44 94 LEU A CA 1
ATOM 750 C C . LEU A 1 94 ? 5.396 3.950 -0.390 1.00 94.44 94 LEU A C 1
ATOM 752 O O . LEU A 1 94 ? 5.429 3.792 0.824 1.00 94.44 94 LEU A O 1
ATOM 756 N N . GLU A 1 95 ? 6.152 4.858 -1.004 1.00 93.12 95 GLU A N 1
ATOM 757 C CA . GLU A 1 95 ? 7.046 5.774 -0.294 1.00 93.12 95 GLU A CA 1
ATOM 758 C C . GLU A 1 95 ? 6.282 6.696 0.660 1.00 93.12 95 GLU A C 1
ATOM 760 O O . GLU A 1 95 ? 6.670 6.839 1.815 1.00 93.12 95 GLU A O 1
ATOM 765 N N . GLN A 1 96 ? 5.168 7.276 0.214 1.00 92.50 96 GLN A N 1
ATOM 766 C CA . GLN A 1 96 ? 4.360 8.178 1.030 1.00 92.50 96 GLN A CA 1
ATOM 767 C C . GLN A 1 96 ? 3.722 7.468 2.235 1.00 92.50 96 GLN A C 1
ATOM 769 O O . GLN A 1 96 ? 3.653 8.043 3.319 1.00 92.50 96 GLN A O 1
ATOM 774 N N . TYR A 1 97 ? 3.260 6.230 2.058 1.00 91.56 97 TYR A N 1
ATOM 775 C CA . TYR A 1 97 ? 2.606 5.453 3.114 1.00 91.56 97 TYR A CA 1
ATOM 776 C C . TYR A 1 97 ? 3.610 4.769 4.049 1.00 91.56 97 TYR A C 1
ATOM 778 O O . TYR A 1 97 ? 3.434 4.785 5.262 1.00 91.56 97 TYR A O 1
ATOM 786 N N . CYS A 1 98 ? 4.695 4.206 3.520 1.00 90.25 98 CYS A N 1
ATOM 787 C CA . CYS A 1 98 ? 5.690 3.497 4.324 1.00 90.25 98 CYS A CA 1
ATOM 788 C C . CYS A 1 98 ? 6.811 4.401 4.852 1.00 90.25 98 CYS A C 1
ATOM 790 O O . CYS A 1 98 ? 7.602 3.953 5.675 1.00 90.25 98 CYS A O 1
ATOM 792 N N . ASN A 1 99 ? 6.884 5.660 4.425 1.00 87.44 99 ASN A N 1
ATOM 793 C CA . ASN A 1 99 ? 7.745 6.680 5.015 1.00 87.44 99 ASN A CA 1
ATOM 794 C C . ASN A 1 99 ? 6.993 8.023 5.123 1.00 87.44 99 ASN A C 1
ATOM 796 O O . ASN A 1 99 ? 7.351 9.002 4.459 1.00 87.44 99 ASN A O 1
ATOM 800 N N . PRO A 1 100 ? 5.916 8.074 5.927 1.00 87.44 100 PRO A N 1
ATOM 801 C CA . PRO A 1 100 ? 5.028 9.220 5.973 1.00 87.44 100 PRO A CA 1
ATOM 802 C C . PRO A 1 100 ? 5.702 10.419 6.639 1.00 87.44 100 PRO A C 1
ATOM 804 O O . PRO A 1 100 ? 6.430 10.297 7.626 1.00 87.44 100 PRO A O 1
ATOM 807 N N . THR A 1 101 ? 5.404 11.617 6.138 1.00 87.44 101 THR A N 1
ATOM 808 C CA . THR A 1 101 ? 5.674 12.840 6.898 1.00 87.44 101 THR A CA 1
ATOM 809 C C . THR A 1 101 ? 4.740 12.905 8.115 1.00 87.44 101 THR A C 1
ATOM 811 O O . THR A 1 101 ? 3.638 12.351 8.066 1.00 87.44 101 THR A O 1
ATOM 814 N N . PRO A 1 102 ? 5.092 13.642 9.185 1.00 83.69 102 PRO A N 1
ATOM 815 C CA . PRO A 1 102 ? 4.199 13.801 10.336 1.00 83.69 102 PRO A CA 1
ATOM 816 C C . PRO A 1 102 ? 2.818 14.359 9.961 1.00 83.69 102 PRO A C 1
ATOM 818 O O . PRO A 1 102 ? 1.801 13.930 10.497 1.00 83.69 102 PRO A O 1
ATOM 821 N N . SER A 1 103 ? 2.758 15.288 8.999 1.00 86.44 103 SER A N 1
ATOM 822 C CA . SER A 1 103 ? 1.488 15.836 8.513 1.00 86.44 103 SER A CA 1
ATOM 823 C C . SER A 1 103 ? 0.633 14.792 7.798 1.00 86.44 103 SER A C 1
ATOM 825 O O . SER A 1 103 ? -0.583 14.788 7.977 1.00 86.44 103 SER A O 1
ATOM 827 N N . PHE A 1 104 ? 1.257 13.898 7.026 1.00 88.25 104 PHE A N 1
ATOM 828 C CA . PHE A 1 104 ? 0.555 12.824 6.336 1.00 88.25 104 PHE A CA 1
ATOM 829 C C . PHE A 1 104 ? 0.090 11.728 7.306 1.00 88.25 104 PHE A C 1
ATOM 831 O O . PHE A 1 104 ? -1.040 11.263 7.211 1.00 88.25 104 PHE A O 1
ATOM 838 N N . ALA A 1 105 ? 0.902 11.377 8.307 1.00 84.38 105 ALA A N 1
ATOM 839 C CA . ALA A 1 105 ? 0.480 10.468 9.374 1.00 84.38 105 ALA A CA 1
ATOM 840 C C . ALA A 1 105 ? -0.763 11.002 10.111 1.00 84.38 105 ALA A C 1
ATOM 842 O O . ALA A 1 105 ? -1.731 10.272 10.314 1.00 84.38 105 ALA A O 1
ATOM 843 N N . VAL A 1 106 ? -0.789 12.300 10.435 1.00 83.50 106 VAL A N 1
ATOM 844 C CA . VAL A 1 106 ? -1.963 12.943 11.047 1.00 83.50 106 VAL A CA 1
ATOM 845 C C . VAL A 1 106 ? -3.175 12.940 10.114 1.00 83.50 106 VAL A C 1
ATOM 847 O O . VAL A 1 106 ? -4.291 12.764 10.598 1.00 83.50 106 VAL A O 1
ATOM 850 N N . SER A 1 107 ? -3.005 13.130 8.799 1.00 87.19 107 SER A N 1
ATOM 851 C CA . SER A 1 107 ? -4.144 13.035 7.876 1.00 87.19 107 SER A CA 1
ATOM 852 C C . SER A 1 107 ? -4.710 11.621 7.811 1.00 87.19 107 SER A C 1
ATOM 854 O O . SER A 1 107 ? -5.921 11.486 7.882 1.00 87.19 107 SER A O 1
ATOM 856 N N . LEU A 1 108 ? -3.864 10.582 7.791 1.00 87.00 108 LEU A N 1
ATOM 857 C CA . LEU A 1 108 ? -4.327 9.188 7.819 1.00 87.00 108 LEU A CA 1
ATOM 858 C C . LEU A 1 108 ? -5.164 8.882 9.069 1.00 87.00 108 LEU A C 1
ATOM 860 O O . LEU A 1 108 ? -6.191 8.218 8.979 1.00 87.00 108 LEU A O 1
ATOM 864 N N . ILE A 1 109 ? -4.746 9.398 10.228 1.00 82.69 109 ILE A N 1
ATOM 865 C CA . ILE A 1 109 ? -5.491 9.251 11.486 1.00 82.69 109 ILE A CA 1
ATOM 866 C C . ILE A 1 109 ? -6.842 9.980 11.410 1.00 82.69 109 ILE A C 1
ATOM 868 O O . ILE A 1 109 ? -7.859 9.427 11.810 1.00 82.69 109 ILE A O 1
ATOM 872 N N . LYS A 1 110 ? -6.869 11.204 10.875 1.00 84.06 110 LYS A N 1
ATOM 873 C CA . LYS A 1 110 ? -8.110 11.983 10.720 1.00 84.06 110 LYS A CA 1
ATOM 874 C C . LYS A 1 110 ? -9.075 11.391 9.705 1.00 84.06 110 LYS A C 1
ATOM 876 O O . LYS A 1 110 ? -10.277 11.578 9.847 1.00 84.06 110 LYS A O 1
ATOM 881 N N . ASP A 1 111 ? -8.553 10.769 8.656 1.00 86.38 111 ASP A N 1
ATOM 882 C CA . ASP A 1 111 ? -9.379 10.081 7.675 1.00 86.38 111 ASP A CA 1
ATOM 883 C C . ASP A 1 111 ? -10.023 8.868 8.352 1.00 86.38 111 ASP A C 1
ATOM 885 O O . ASP A 1 111 ? -11.242 8.775 8.354 1.00 86.38 111 ASP A O 1
ATOM 889 N N . LEU A 1 112 ? -9.248 8.067 9.094 1.00 84.38 112 LEU A N 1
ATOM 890 C CA . LEU A 1 112 ? -9.776 6.952 9.887 1.00 84.38 112 LEU A CA 1
ATOM 891 C C . LEU A 1 112 ? -10.883 7.355 10.875 1.00 84.38 112 LEU A C 1
ATOM 893 O O . LEU A 1 112 ? -11.843 6.616 11.036 1.00 84.38 112 LEU A O 1
ATOM 897 N N . GLU A 1 113 ? -10.773 8.518 11.524 1.00 82.06 113 GLU A N 1
ATOM 898 C CA . GLU A 1 113 ? -11.810 9.035 12.436 1.00 82.06 113 GLU A CA 1
ATOM 899 C C . GLU A 1 113 ? -13.163 9.309 11.756 1.00 82.06 113 GLU A C 1
ATOM 901 O O . GLU A 1 113 ? -14.168 9.455 12.450 1.00 82.06 113 GLU A O 1
ATOM 906 N N . ARG A 1 114 ? -13.196 9.442 10.426 1.00 84.44 114 ARG A N 1
ATOM 907 C CA . ARG A 1 114 ? -14.417 9.731 9.659 1.00 84.44 114 ARG 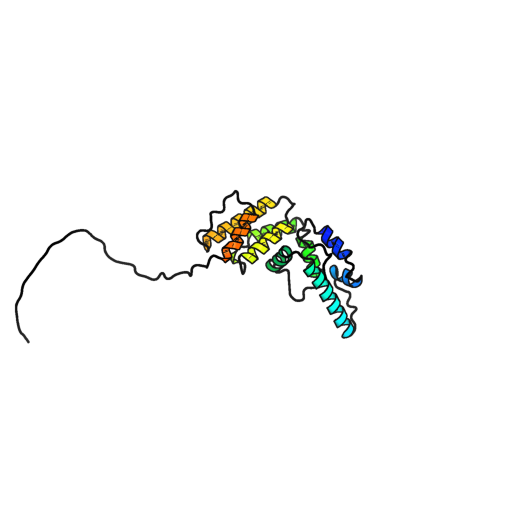A CA 1
ATOM 908 C C . ARG A 1 114 ? -15.045 8.493 9.038 1.00 84.44 114 ARG A C 1
ATOM 910 O O . ARG A 1 114 ? -16.219 8.552 8.693 1.00 84.44 114 ARG A O 1
ATOM 917 N N . GLU A 1 115 ? -14.262 7.438 8.872 1.00 84.12 115 GLU A N 1
ATOM 918 C CA . GLU A 1 115 ? -14.682 6.210 8.211 1.00 84.12 115 GLU A CA 1
ATOM 919 C C . GLU A 1 115 ? -15.482 5.316 9.168 1.00 84.12 115 GLU A C 1
ATOM 921 O O . GLU A 1 115 ? -15.090 5.082 10.319 1.00 84.12 115 GLU A O 1
ATOM 926 N N . ARG A 1 116 ? -16.586 4.764 8.670 1.00 81.56 116 ARG A N 1
ATOM 927 C CA . ARG A 1 116 ? -17.407 3.756 9.350 1.00 81.56 116 ARG A CA 1
ATOM 928 C C . ARG A 1 116 ? -17.276 2.414 8.647 1.00 81.56 116 ARG A C 1
ATOM 930 O O . ARG A 1 116 ? -16.928 2.355 7.474 1.00 81.56 116 ARG A O 1
ATOM 937 N N . ILE A 1 117 ? -17.603 1.319 9.338 1.00 81.88 117 ILE A N 1
ATOM 938 C CA . ILE A 1 117 ? -17.590 -0.018 8.716 1.00 81.88 117 ILE A CA 1
ATOM 939 C C . ILE A 1 117 ? -18.543 -0.069 7.509 1.00 81.88 117 ILE A C 1
ATOM 941 O O . ILE A 1 117 ? -18.204 -0.674 6.492 1.00 81.88 117 ILE A O 1
ATOM 945 N N . ASP A 1 118 ? -19.690 0.610 7.596 1.00 81.44 118 ASP A N 1
ATOM 946 C CA . ASP A 1 118 ? -20.718 0.636 6.546 1.00 81.44 118 ASP A CA 1
ATOM 947 C C . ASP A 1 118 ? -20.350 1.478 5.312 1.00 81.44 118 ASP A C 1
ATOM 949 O O . ASP A 1 118 ? -21.023 1.378 4.285 1.00 81.44 118 ASP A O 1
ATOM 953 N N . ASP A 1 119 ? -19.274 2.270 5.378 1.00 84.31 119 ASP A N 1
ATOM 954 C CA . ASP A 1 119 ? -18.752 3.012 4.222 1.00 84.31 119 ASP A CA 1
ATOM 955 C C . ASP A 1 119 ? -17.982 2.096 3.245 1.00 84.31 119 ASP A C 1
ATOM 957 O O . ASP A 1 119 ? -17.676 2.487 2.116 1.00 84.31 119 ASP A O 1
ATOM 961 N N . PHE A 1 120 ? -17.695 0.853 3.652 1.00 86.44 120 PHE A N 1
ATOM 962 C CA . PHE A 1 120 ? -16.926 -0.131 2.890 1.00 86.44 120 PHE A CA 1
ATOM 963 C C . PHE A 1 120 ? -17.828 -1.231 2.335 1.00 86.44 120 PHE A C 1
ATOM 965 O O . PHE A 1 120 ? -18.871 -1.562 2.898 1.00 86.44 120 PHE A O 1
ATOM 972 N N . ALA A 1 121 ? -17.409 -1.873 1.238 1.00 87.31 121 ALA A N 1
ATOM 973 C CA . ALA A 1 121 ? -18.216 -2.933 0.636 1.00 87.31 121 ALA A CA 1
ATOM 974 C C . ALA A 1 121 ? -18.314 -4.166 1.547 1.00 87.31 121 ALA A C 1
ATOM 976 O O . ALA A 1 121 ? -19.282 -4.924 1.472 1.00 87.31 121 ALA A O 1
ATOM 977 N N . THR A 1 122 ? -17.298 -4.388 2.389 1.00 86.12 122 THR A N 1
ATOM 978 C CA . THR A 1 122 ? -17.276 -5.469 3.378 1.00 86.12 122 THR A CA 1
ATOM 979 C C . THR A 1 122 ? -16.524 -5.055 4.649 1.00 86.12 122 THR A C 1
ATOM 981 O O . THR A 1 122 ? -15.552 -4.301 4.559 1.00 86.12 122 THR A O 1
ATOM 984 N N . PRO A 1 123 ? -16.848 -5.642 5.819 1.00 82.81 123 PRO A N 1
ATOM 985 C CA . PRO A 1 123 ? -16.040 -5.480 7.032 1.00 82.81 123 PRO A CA 1
ATOM 986 C C . PRO A 1 123 ? -14.570 -5.891 6.854 1.00 82.81 123 PRO A C 1
ATOM 988 O O . PRO A 1 123 ? -13.682 -5.321 7.480 1.00 82.81 123 PRO A O 1
ATOM 991 N N . MET A 1 124 ? -14.288 -6.846 5.958 1.00 86.69 124 MET A N 1
ATOM 992 C CA . MET A 1 124 ? -12.919 -7.235 5.599 1.00 86.69 124 MET A CA 1
ATOM 993 C C . MET A 1 124 ? -12.142 -6.107 4.917 1.00 86.69 124 MET A C 1
ATOM 995 O O . MET A 1 124 ? -10.946 -5.950 5.156 1.00 86.69 124 MET A O 1
ATOM 999 N N . GLU A 1 125 ? -12.810 -5.333 4.065 1.00 89.31 125 GLU A N 1
ATOM 1000 C CA . GLU A 1 125 ? -12.212 -4.187 3.387 1.00 89.31 125 GLU A CA 1
ATOM 1001 C C . GLU A 1 125 ? -11.921 -3.057 4.381 1.00 89.31 125 GLU A C 1
ATOM 1003 O O . GLU A 1 125 ? -10.809 -2.531 4.380 1.00 89.31 125 GLU A O 1
ATOM 1008 N N . PHE A 1 126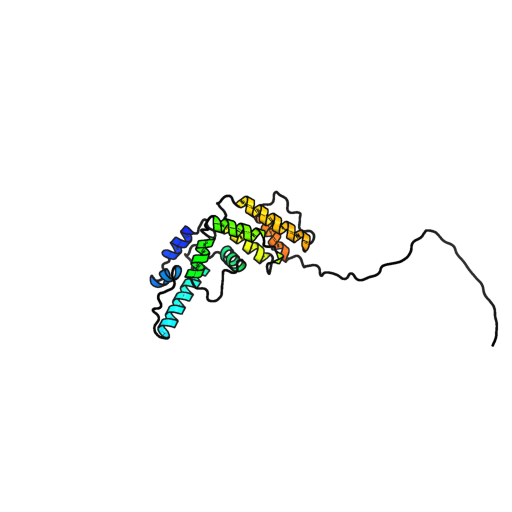 ? -12.852 -2.773 5.301 1.00 88.31 126 PHE A N 1
ATOM 1009 C CA . PHE A 1 126 ? -12.607 -1.854 6.416 1.00 88.31 126 PHE A CA 1
ATOM 1010 C C . PHE A 1 126 ? -11.434 -2.332 7.288 1.00 88.31 126 PHE A C 1
ATOM 1012 O O . PHE A 1 126 ? -10.498 -1.579 7.541 1.00 88.31 126 PHE A O 1
ATOM 1019 N N . ALA A 1 127 ? -11.407 -3.609 7.686 1.00 86.56 127 ALA A N 1
ATOM 1020 C CA . ALA A 1 127 ? -10.300 -4.164 8.466 1.00 86.56 127 ALA A CA 1
ATOM 1021 C C . ALA A 1 127 ? -8.950 -3.991 7.748 1.00 86.56 127 ALA A C 1
ATOM 1023 O O . ALA A 1 127 ? -7.969 -3.597 8.377 1.00 86.56 127 ALA A O 1
ATOM 1024 N N . ALA A 1 128 ? -8.897 -4.225 6.431 1.00 91.12 128 ALA A N 1
ATOM 1025 C CA . ALA A 1 128 ? -7.698 -4.001 5.626 1.00 91.12 128 ALA A CA 1
ATOM 1026 C C . ALA A 1 128 ? -7.305 -2.514 5.548 1.00 91.12 128 ALA A C 1
ATOM 1028 O O . ALA A 1 128 ? -6.116 -2.195 5.622 1.00 91.12 128 ALA A O 1
ATOM 1029 N N . TYR A 1 129 ? -8.281 -1.607 5.433 1.00 91.06 129 TYR A N 1
ATOM 1030 C CA . TYR A 1 129 ? -8.066 -0.158 5.451 1.00 91.06 129 TYR A CA 1
ATOM 1031 C C . TYR A 1 129 ? -7.397 0.295 6.756 1.00 91.06 129 TYR A C 1
ATOM 1033 O O . TYR A 1 129 ? -6.387 1.009 6.727 1.00 91.06 129 TYR A O 1
ATOM 1041 N N . VAL A 1 130 ? -7.935 -0.163 7.888 1.00 87.44 130 VAL A N 1
ATOM 1042 C CA . VAL A 1 130 ? -7.453 0.145 9.239 1.00 87.44 130 VAL A CA 1
ATOM 1043 C C . VAL A 1 130 ? -6.067 -0.451 9.483 1.00 87.44 130 VAL A C 1
ATOM 1045 O O . VAL A 1 130 ? -5.152 0.257 9.916 1.00 87.44 130 VAL A O 1
ATOM 1048 N N . ASP A 1 131 ? -5.894 -1.746 9.191 1.00 87.06 131 ASP A N 1
ATOM 1049 C CA . ASP A 1 131 ? -4.614 -2.442 9.343 1.00 87.06 131 ASP A CA 1
ATOM 1050 C C . ASP A 1 131 ? -3.513 -1.709 8.582 1.00 87.06 131 ASP A C 1
ATOM 1052 O O . ASP A 1 131 ? -2.424 -1.483 9.108 1.00 87.06 131 ASP A O 1
ATOM 1056 N N . PHE A 1 132 ? -3.805 -1.278 7.357 1.00 90.50 132 PHE A N 1
ATOM 1057 C CA . PHE A 1 132 ? -2.829 -0.590 6.532 1.00 90.50 132 PHE A CA 1
ATOM 1058 C C . PHE A 1 132 ? -2.370 0.737 7.129 1.00 90.50 132 PHE A C 1
ATOM 1060 O O . PHE A 1 132 ? -1.167 1.001 7.147 1.00 90.50 132 PHE A O 1
ATOM 1067 N N . ILE A 1 133 ? -3.284 1.541 7.684 1.00 88.81 133 ILE A N 1
ATOM 1068 C CA . ILE A 1 133 ? -2.915 2.781 8.381 1.00 88.81 133 ILE A CA 1
ATOM 1069 C C . ILE A 1 133 ? -1.968 2.473 9.537 1.00 88.81 133 ILE A C 1
ATOM 1071 O O . ILE A 1 133 ? -0.930 3.126 9.649 1.00 88.81 133 ILE A O 1
ATOM 1075 N N . ARG A 1 134 ? -2.258 1.443 10.346 1.00 85.62 134 ARG A N 1
ATOM 1076 C CA . ARG A 1 134 ? -1.355 1.023 11.426 1.00 85.62 134 ARG A CA 1
ATOM 1077 C C . ARG A 1 134 ? 0.038 0.698 10.893 1.00 85.62 134 ARG A C 1
ATOM 1079 O O . ARG A 1 134 ? 1.001 1.261 11.402 1.00 85.62 134 ARG A O 1
ATOM 1086 N N . LEU A 1 135 ? 0.162 -0.119 9.843 1.00 86.12 135 LEU A N 1
ATOM 1087 C CA . LEU A 1 135 ? 1.468 -0.483 9.259 1.00 86.12 135 LEU A CA 1
ATOM 1088 C C . LEU A 1 135 ? 2.286 0.743 8.794 1.00 86.12 135 LEU A C 1
ATOM 1090 O O . LEU A 1 135 ? 3.516 0.659 8.691 1.00 86.12 135 LEU A O 1
ATOM 1094 N N . CYS A 1 136 ? 1.612 1.862 8.508 1.00 84.50 136 CYS A N 1
ATOM 1095 C CA . CYS A 1 136 ? 2.211 3.122 8.071 1.00 84.50 136 CYS A CA 1
ATOM 1096 C C . CYS A 1 136 ? 2.681 4.010 9.235 1.00 84.50 136 CYS A C 1
ATOM 1098 O O . CYS A 1 136 ? 3.721 4.663 9.123 1.00 84.50 136 CYS A O 1
ATOM 1100 N N . VAL A 1 137 ? 1.950 4.036 10.356 1.00 82.44 137 VAL A N 1
ATOM 1101 C CA . VAL A 1 137 ? 2.213 4.961 11.482 1.00 82.44 137 VAL A CA 1
ATOM 1102 C C . VAL A 1 137 ? 2.749 4.285 12.756 1.00 82.44 137 VAL A C 1
ATOM 1104 O O . VAL A 1 137 ? 3.117 4.964 13.718 1.00 82.44 137 VAL A O 1
ATOM 1107 N N . GLU A 1 138 ? 2.796 2.953 12.798 1.00 73.19 138 GLU A N 1
ATOM 1108 C CA . GLU A 1 138 ? 3.320 2.186 13.930 1.00 73.19 138 GLU A CA 1
ATOM 1109 C C . GLU A 1 138 ? 4.807 2.509 14.166 1.00 73.19 138 GLU A C 1
ATOM 1111 O O . GLU A 1 138 ? 5.638 2.413 13.263 1.00 73.19 138 GLU A O 1
ATOM 1116 N N . GLY A 1 139 ? 5.133 2.937 15.392 1.00 62.94 139 GLY A N 1
ATOM 1117 C CA . GLY A 1 139 ? 6.469 3.406 15.791 1.00 62.94 139 GLY A CA 1
ATOM 1118 C C . GLY A 1 139 ? 6.528 4.871 16.247 1.00 62.94 139 GLY A C 1
ATOM 1119 O O . GLY A 1 139 ? 7.384 5.207 17.058 1.00 62.94 139 GLY A O 1
ATOM 1120 N N . ASP A 1 140 ? 5.577 5.717 15.843 1.00 60.06 140 ASP A N 1
ATOM 1121 C CA . ASP A 1 140 ? 5.566 7.154 16.185 1.00 60.06 140 ASP A CA 1
ATOM 1122 C C . ASP A 1 140 ? 4.767 7.477 17.473 1.00 60.06 140 ASP A C 1
ATOM 1124 O O . ASP A 1 140 ? 4.338 8.606 17.701 1.00 60.06 140 ASP A O 1
ATOM 1128 N N . GLY A 1 141 ? 4.506 6.482 18.330 1.00 58.56 141 GLY A N 1
ATOM 1129 C CA . GLY A 1 141 ? 3.712 6.661 19.557 1.00 58.56 141 GLY A CA 1
ATOM 1130 C C . GLY A 1 141 ? 2.193 6.774 19.341 1.00 58.56 141 GLY A C 1
ATOM 1131 O O . GLY A 1 141 ? 1.445 6.851 20.314 1.00 58.56 141 GLY A O 1
ATOM 1132 N N . TYR A 1 142 ? 1.708 6.701 18.095 1.00 63.12 142 TYR A N 1
ATOM 1133 C CA . TYR A 1 142 ? 0.274 6.752 17.759 1.00 63.12 142 TYR A CA 1
ATOM 1134 C C . TYR A 1 142 ? -0.504 5.461 18.053 1.00 63.12 142 TYR A C 1
ATOM 1136 O O . TYR A 1 142 ? -1.716 5.430 17.865 1.00 63.12 142 TYR A O 1
ATOM 1144 N N . SER A 1 143 ? 0.156 4.405 18.540 1.00 64.62 143 SER A N 1
ATOM 1145 C CA . SER A 1 143 ? -0.463 3.087 18.747 1.00 64.62 143 SER A CA 1
ATOM 1146 C C . SER A 1 143 ? -1.724 3.150 19.613 1.00 64.62 143 SER A C 1
ATOM 1148 O O . SER A 1 143 ? -2.716 2.523 19.269 1.00 64.62 143 SER A O 1
ATOM 1150 N N . MET A 1 144 ? -1.720 3.933 20.698 1.00 68.06 144 MET A N 1
ATOM 1151 C CA . MET A 1 144 ? -2.894 4.057 21.572 1.00 68.06 144 MET A CA 1
ATOM 1152 C C . MET A 1 144 ? -4.021 4.867 20.917 1.00 68.06 144 MET A C 1
ATOM 1154 O O . MET A 1 144 ? -5.190 4.526 21.064 1.00 68.06 144 MET A O 1
ATOM 1158 N N . ALA A 1 145 ? -3.678 5.920 20.166 1.00 68.75 145 ALA A N 1
ATOM 1159 C CA . ALA A 1 145 ? -4.660 6.741 19.461 1.00 68.75 145 ALA A CA 1
ATOM 1160 C C . ALA A 1 145 ? -5.394 5.923 18.390 1.00 68.75 145 ALA A C 1
ATOM 1162 O O . ALA A 1 145 ? -6.618 5.957 18.337 1.00 68.75 145 ALA A O 1
ATOM 1163 N N . LEU A 1 146 ? -4.660 5.129 17.606 1.00 66.56 146 LEU A N 1
ATOM 1164 C CA . LEU A 1 146 ? -5.242 4.225 16.612 1.00 66.56 146 LEU A CA 1
ATOM 1165 C C . LEU A 1 146 ? -6.163 3.197 17.262 1.00 66.56 146 LEU A C 1
ATOM 1167 O O . LEU A 1 146 ? -7.285 3.029 16.799 1.00 66.56 146 LEU A O 1
ATOM 1171 N N . THR A 1 147 ? -5.728 2.546 18.347 1.00 66.81 147 THR A N 1
ATOM 1172 C CA . THR A 1 147 ? -6.567 1.585 19.079 1.00 66.81 147 THR A CA 1
ATOM 1173 C C . THR A 1 147 ? -7.849 2.235 19.596 1.00 66.81 147 THR A C 1
ATOM 1175 O O . THR A 1 147 ? -8.917 1.642 19.482 1.00 66.81 147 THR A O 1
ATOM 1178 N N . CYS A 1 148 ? -7.783 3.467 20.112 1.00 70.31 148 CYS A N 1
ATOM 1179 C CA . CYS A 1 148 ? -8.974 4.198 20.544 1.00 70.31 148 CYS A CA 1
ATOM 1180 C C . CYS A 1 148 ? -9.911 4.563 19.386 1.00 70.31 148 CYS A C 1
ATOM 1182 O O . CYS A 1 148 ? -11.124 4.528 19.574 1.00 70.31 148 CYS A O 1
ATOM 1184 N N . ILE A 1 149 ? -9.373 4.926 18.219 1.00 71.44 149 ILE A N 1
ATOM 1185 C CA . ILE A 1 149 ? -10.187 5.240 17.039 1.00 71.44 149 ILE A CA 1
ATOM 1186 C C . ILE A 1 149 ? -10.860 3.968 16.522 1.00 71.44 149 ILE A C 1
ATOM 1188 O O . ILE A 1 149 ? -12.075 3.960 16.371 1.00 71.44 149 ILE A O 1
ATOM 1192 N N . LEU A 1 150 ? -10.107 2.872 16.369 1.00 68.62 150 LEU A N 1
ATOM 1193 C CA . LEU A 1 150 ? -10.656 1.574 15.975 1.00 68.62 150 LEU A CA 1
ATOM 1194 C C . LEU A 1 150 ? -11.751 1.105 16.942 1.00 68.62 150 LEU A C 1
ATOM 1196 O O . LEU A 1 150 ? -12.812 0.681 16.500 1.00 68.62 150 LEU A O 1
ATOM 1200 N N . TYR A 1 151 ? -11.524 1.234 18.253 1.00 69.69 151 TYR A N 1
ATOM 1201 C CA . TYR A 1 151 ? -12.535 0.925 19.265 1.00 69.69 151 TYR A CA 1
ATOM 1202 C C . TYR A 1 151 ? -13.832 1.715 19.037 1.00 69.69 151 TYR A C 1
ATOM 1204 O O . TYR A 1 151 ? -14.905 1.121 19.058 1.00 69.69 151 TYR A O 1
ATOM 1212 N N . ARG A 1 152 ? -13.751 3.032 18.783 1.00 71.12 152 ARG A N 1
ATOM 1213 C CA . ARG A 1 152 ? -14.945 3.862 18.542 1.00 71.12 152 ARG A CA 1
ATOM 1214 C C . ARG A 1 152 ? -15.666 3.478 17.259 1.00 71.12 152 ARG A C 1
ATOM 1216 O O . ARG A 1 152 ? -16.881 3.349 17.284 1.00 71.12 152 ARG A O 1
ATOM 1223 N N . SER A 1 153 ? -14.936 3.257 16.166 1.00 66.69 153 SER A N 1
ATOM 1224 C CA . SER A 1 153 ? -15.538 2.847 14.893 1.00 66.69 153 SER A CA 1
ATOM 1225 C C . SER A 1 153 ? -16.299 1.525 15.029 1.00 66.69 153 SER A C 1
ATOM 1227 O O . SER A 1 153 ? -17.379 1.368 14.463 1.00 66.69 153 SER A O 1
ATOM 1229 N N . VAL A 1 154 ? -15.765 0.585 15.816 1.00 64.81 154 VAL A N 1
ATOM 1230 C CA . VAL A 1 154 ? -16.426 -0.688 16.134 1.00 64.81 154 VAL A CA 1
ATOM 1231 C C . VAL A 1 154 ? -17.638 -0.476 17.042 1.00 64.81 154 VAL A C 1
ATOM 1233 O O . VAL A 1 154 ? -18.711 -0.985 16.735 1.00 64.81 154 VAL A O 1
ATOM 1236 N N . GLU A 1 155 ? -17.501 0.301 18.120 1.00 66.50 155 GLU A N 1
ATOM 1237 C CA . GLU A 1 155 ? -18.596 0.620 19.046 1.00 66.50 155 GLU A CA 1
ATOM 1238 C C . GLU A 1 155 ? -19.781 1.263 18.307 1.00 66.50 155 GLU A C 1
ATOM 1240 O O . GLU A 1 155 ? -20.897 0.759 18.397 1.00 66.50 155 GLU A O 1
ATOM 1245 N N . GLU A 1 156 ? -19.548 2.303 17.503 1.00 67.56 156 GLU A N 1
ATOM 1246 C CA . GLU A 1 156 ? -20.600 3.001 16.750 1.00 67.56 156 GLU A CA 1
ATOM 1247 C C . GLU A 1 156 ? -21.297 2.092 15.721 1.00 67.56 156 GLU A C 1
ATOM 1249 O O . GLU A 1 156 ? -22.516 2.155 15.578 1.00 67.56 156 GLU A O 1
ATOM 1254 N N . SER A 1 157 ? -20.561 1.189 15.065 1.00 60.25 157 SER A N 1
ATOM 1255 C CA . SER A 1 157 ? -21.129 0.285 14.049 1.00 60.25 157 SER A CA 1
ATOM 1256 C C . SER A 1 157 ? -21.923 -0.888 14.654 1.00 60.25 157 SER A C 1
ATOM 1258 O O . SER A 1 157 ? -22.893 -1.362 14.062 1.00 60.25 157 SER A O 1
ATOM 1260 N N . ILE A 1 158 ? -21.546 -1.364 15.849 1.00 56.75 158 ILE A N 1
ATOM 1261 C CA . ILE A 1 158 ? -22.270 -2.430 16.568 1.00 56.75 158 ILE A CA 1
ATOM 1262 C C . ILE A 1 158 ? -23.636 -1.930 17.062 1.00 56.75 158 ILE A C 1
ATOM 1264 O O . ILE A 1 158 ? -24.610 -2.682 17.043 1.00 56.75 158 ILE A O 1
ATOM 1268 N N . TYR A 1 159 ? -23.733 -0.666 17.485 1.00 51.56 159 TYR A N 1
ATOM 1269 C CA . TYR A 1 159 ? -24.988 -0.103 17.995 1.00 51.56 159 TYR A CA 1
ATOM 1270 C C . TYR A 1 159 ? -26.039 0.170 16.906 1.00 51.56 159 TYR A C 1
ATOM 1272 O O . TYR A 1 159 ? -27.227 0.200 17.233 1.00 51.56 159 TYR A O 1
ATOM 1280 N N . GLU A 1 160 ? -25.640 0.356 15.641 1.00 53.59 160 GLU A N 1
ATOM 1281 C CA . GLU A 1 160 ? -26.561 0.768 14.569 1.00 53.59 160 GLU A CA 1
ATOM 1282 C C . GLU A 1 160 ? -27.135 -0.401 13.736 1.00 53.59 160 GLU A C 1
ATOM 1284 O O . GLU A 1 160 ? -28.310 -0.326 13.379 1.00 53.59 160 GLU A O 1
ATOM 1289 N N . ASP A 1 161 ? -26.404 -1.501 13.479 1.00 51.44 161 ASP A N 1
ATOM 1290 C CA . ASP A 1 161 ? -26.866 -2.525 12.508 1.00 51.44 161 ASP A CA 1
ATOM 1291 C C . ASP A 1 161 ? -26.589 -4.011 12.867 1.00 51.44 161 ASP A C 1
ATOM 1293 O O . ASP A 1 161 ? -27.182 -4.914 12.262 1.00 51.44 161 ASP A O 1
ATOM 1297 N N . TYR A 1 162 ? -25.749 -4.313 13.868 1.00 50.19 162 TYR A N 1
ATOM 1298 C CA . TYR A 1 162 ? -25.291 -5.683 14.167 1.00 50.19 162 TYR A CA 1
ATOM 1299 C C . TYR A 1 162 ? -25.547 -6.059 15.638 1.00 50.19 162 TYR A C 1
ATOM 1301 O O . TYR A 1 162 ? -24.736 -5.801 16.520 1.00 50.19 162 TYR A O 1
ATOM 1309 N N . GLY A 1 163 ? -26.706 -6.668 15.916 1.00 48.22 163 GLY A N 1
ATOM 1310 C CA . GLY A 1 163 ? -27.099 -7.077 17.273 1.00 48.22 163 GLY A CA 1
ATOM 1311 C C . GLY A 1 163 ? -26.093 -8.001 17.983 1.00 48.22 163 GLY A C 1
ATOM 1312 O O . GLY A 1 163 ? -25.449 -8.822 17.340 1.00 48.22 163 GLY A O 1
ATOM 1313 N N . GLU A 1 1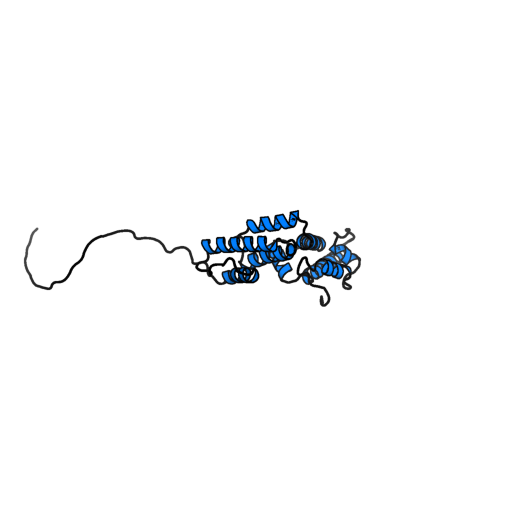64 ? -26.016 -7.849 19.316 1.00 48.53 164 GLU A N 1
ATOM 1314 C CA . GLU A 1 164 ? -25.181 -8.579 20.297 1.00 48.53 164 GLU A CA 1
ATOM 1315 C C . GLU A 1 164 ? -23.839 -9.114 19.769 1.00 48.53 164 GLU A C 1
ATOM 1317 O O . GLU A 1 164 ? -23.565 -10.313 19.767 1.00 48.53 164 GLU A O 1
ATOM 1322 N N . VAL A 1 165 ? -22.950 -8.193 19.404 1.00 48.72 165 VAL A N 1
ATOM 1323 C CA . VAL A 1 165 ? -21.506 -8.455 19.433 1.00 48.72 165 VAL A CA 1
ATOM 1324 C C . VAL A 1 165 ? -21.034 -8.313 20.882 1.00 48.72 165 VAL A C 1
ATOM 1326 O O . VAL A 1 165 ? -21.512 -7.438 21.611 1.00 48.72 165 VAL A O 1
ATOM 1329 N N . HIS A 1 166 ? -20.140 -9.199 21.336 1.00 50.12 166 HIS A N 1
ATOM 1330 C CA . HIS A 1 166 ? -19.614 -9.156 22.701 1.00 50.12 166 HIS A CA 1
ATOM 1331 C C . HIS A 1 166 ? -19.105 -7.747 23.044 1.00 50.12 166 HIS A C 1
ATOM 1333 O O . HIS A 1 166 ? -18.414 -7.146 22.222 1.00 50.12 166 HIS A O 1
ATOM 1339 N N . PRO A 1 167 ? -19.439 -7.203 24.233 1.00 48.38 167 PRO A N 1
ATOM 1340 C CA . PRO A 1 167 ? -19.059 -5.848 24.592 1.00 48.38 167 PRO A CA 1
ATOM 1341 C C . PRO A 1 167 ? -17.543 -5.716 24.513 1.00 48.38 167 PRO A C 1
ATOM 1343 O O . PRO A 1 167 ? -16.808 -6.366 25.261 1.00 48.38 167 PRO A O 1
ATOM 1346 N N . VAL A 1 168 ? -17.092 -4.873 23.589 1.00 49.91 168 VAL A N 1
ATOM 1347 C CA . VAL A 1 168 ? -15.686 -4.539 23.422 1.00 49.91 168 VAL A CA 1
ATOM 1348 C C . VAL A 1 168 ? -15.217 -3.919 24.734 1.00 49.91 168 VAL A C 1
ATOM 1350 O O . VAL A 1 168 ? -15.692 -2.863 25.149 1.00 49.91 168 VAL A O 1
ATOM 1353 N N . THR A 1 169 ? -14.330 -4.597 25.458 1.00 50.66 169 THR A N 1
ATOM 1354 C CA . THR A 1 169 ? -13.832 -4.072 26.734 1.00 50.66 169 THR A CA 1
ATOM 1355 C C . THR A 1 169 ? -12.610 -3.189 26.491 1.00 50.66 169 THR A C 1
ATOM 1357 O O . THR A 1 169 ? -11.802 -3.452 25.604 1.00 50.66 169 THR A O 1
ATOM 1360 N N . LYS A 1 170 ? -12.416 -2.160 27.328 1.00 44.91 170 LYS A N 1
ATOM 1361 C CA . LYS A 1 170 ? -11.250 -1.244 27.310 1.00 44.91 170 LYS A CA 1
ATOM 1362 C C . LYS A 1 170 ? -9.869 -1.930 27.381 1.00 44.91 170 LYS A C 1
ATOM 1364 O O . LYS A 1 170 ? -8.860 -1.237 27.295 1.00 44.91 170 LYS A O 1
ATOM 1369 N N . ALA A 1 171 ? -9.826 -3.245 27.598 1.00 46.94 171 ALA A N 1
ATOM 1370 C CA . ALA A 1 171 ? -8.623 -4.057 27.737 1.00 46.94 171 ALA A CA 1
ATOM 1371 C C . ALA A 1 171 ? -8.277 -4.891 26.485 1.00 46.94 171 ALA A C 1
ATOM 1373 O O . ALA A 1 171 ? -7.277 -5.604 26.522 1.00 46.94 171 ALA A O 1
ATOM 1374 N N . MET A 1 172 ? -9.070 -4.827 25.408 1.00 56.31 172 MET A N 1
ATOM 1375 C CA . MET A 1 172 ? -8.814 -5.612 24.194 1.00 56.31 172 MET A CA 1
ATOM 1376 C C . MET A 1 172 ? -7.541 -5.173 23.465 1.00 56.31 172 MET A C 1
ATOM 1378 O O . MET A 1 172 ? -7.307 -3.983 23.235 1.00 56.31 172 MET A O 1
ATOM 1382 N N . ASP A 1 173 ? -6.741 -6.163 23.067 1.00 68.94 173 ASP A N 1
ATOM 1383 C CA . ASP A 1 173 ? -5.632 -5.970 22.136 1.00 68.94 173 ASP A CA 1
ATOM 1384 C C . ASP A 1 173 ? -6.180 -5.627 20.738 1.00 68.94 173 ASP A C 1
ATOM 1386 O O . ASP A 1 173 ? -7.243 -6.092 20.327 1.00 68.94 173 ASP A O 1
ATOM 1390 N N . TRP A 1 174 ? -5.435 -4.824 19.977 1.00 72.88 174 TRP A N 1
ATOM 1391 C CA . TRP A 1 174 ? -5.768 -4.432 18.602 1.00 72.88 174 TRP A CA 1
ATOM 1392 C C . TRP A 1 174 ? -6.093 -5.632 17.711 1.00 72.88 174 TRP A C 1
ATOM 1394 O O . TRP A 1 174 ? -6.976 -5.567 16.859 1.00 72.88 174 TRP A O 1
ATOM 1404 N N . THR A 1 175 ? -5.344 -6.720 17.892 1.00 74.31 175 THR A N 1
ATOM 1405 C CA . THR A 1 175 ? -5.529 -7.959 17.136 1.00 74.31 175 THR A CA 1
ATOM 1406 C C . THR A 1 175 ? -6.937 -8.512 17.339 1.00 74.31 175 THR A C 1
ATOM 1408 O O . THR A 1 175 ? -7.614 -8.842 16.372 1.00 74.31 175 THR A O 1
ATOM 1411 N N . GLU A 1 176 ? -7.403 -8.514 18.588 1.00 73.06 176 GLU A N 1
ATOM 1412 C CA . GLU A 1 176 ? -8.724 -9.003 18.975 1.00 73.06 176 GLU A CA 1
ATOM 1413 C C . GLU A 1 176 ? -9.841 -8.097 18.435 1.00 73.06 176 GLU A C 1
ATOM 1415 O O . GLU A 1 176 ? -10.858 -8.589 17.953 1.00 73.06 176 GLU A O 1
ATOM 1420 N N . LEU A 1 177 ? -9.629 -6.773 18.440 1.00 72.69 177 LEU A N 1
ATOM 1421 C CA . LEU A 1 177 ? -10.563 -5.805 17.843 1.00 72.69 177 LEU A CA 1
ATOM 1422 C C . LEU A 1 177 ? -10.754 -6.049 16.346 1.00 72.69 177 LEU A C 1
ATOM 1424 O O . LEU A 1 177 ? -11.878 -6.041 15.849 1.00 72.69 177 LEU A O 1
ATOM 1428 N N . LEU A 1 178 ? -9.662 -6.275 15.618 1.00 75.12 178 LEU A N 1
ATOM 1429 C CA . LEU A 1 178 ? -9.743 -6.555 14.189 1.00 75.12 178 LEU A CA 1
ATOM 1430 C C . LEU A 1 178 ? -10.373 -7.903 13.884 1.00 75.12 178 LEU A C 1
ATOM 1432 O O . LEU A 1 178 ? -11.112 -8.004 12.910 1.00 75.12 178 LEU A O 1
ATOM 1436 N N . ASP A 1 179 ? -10.090 -8.930 14.679 1.00 77.38 179 ASP A N 1
ATOM 1437 C CA . ASP A 1 179 ? -10.702 -10.240 14.473 1.00 77.38 179 ASP A CA 1
ATOM 1438 C C . ASP A 1 179 ? -12.224 -10.168 14.654 1.00 77.38 179 ASP A C 1
ATOM 1440 O O . ASP A 1 179 ? -12.954 -10.673 13.803 1.00 77.38 179 ASP A O 1
ATOM 1444 N N . GLN A 1 180 ? -12.719 -9.402 15.633 1.00 72.69 180 GLN A N 1
ATOM 1445 C CA . GLN A 1 180 ? -14.158 -9.146 15.771 1.00 72.69 180 GLN A CA 1
ATOM 1446 C C . GLN A 1 180 ? -14.757 -8.425 14.557 1.00 72.69 180 GLN A C 1
ATOM 1448 O O . GLN A 1 180 ? -15.814 -8.822 14.071 1.00 72.69 180 GLN A O 1
ATOM 1453 N N . VAL A 1 181 ? -14.077 -7.408 14.015 1.00 74.00 181 VAL A N 1
ATOM 1454 C CA . VAL A 1 181 ? -14.517 -6.736 12.777 1.00 74.00 181 VAL A CA 1
ATOM 1455 C C . VAL A 1 181 ? -14.616 -7.724 11.618 1.00 74.00 181 VAL A C 1
ATOM 1457 O O . VAL A 1 181 ? -15.579 -7.693 10.852 1.00 74.00 181 VAL A O 1
ATOM 1460 N N . ARG A 1 182 ? -13.638 -8.624 11.480 1.00 76.00 182 ARG A N 1
ATOM 1461 C CA . ARG A 1 182 ? -13.637 -9.646 10.424 1.00 76.00 182 ARG A CA 1
ATOM 1462 C C . ARG A 1 182 ? -14.806 -10.620 10.599 1.00 76.00 182 ARG A C 1
ATOM 1464 O O . ARG A 1 182 ? -15.428 -11.001 9.606 1.00 76.00 182 ARG A O 1
ATOM 1471 N N . GLU A 1 183 ? -15.162 -10.956 11.836 1.00 73.75 183 GLU A N 1
ATOM 1472 C CA . GLU A 1 183 ? -16.293 -11.829 12.176 1.00 73.75 183 GLU A CA 1
ATOM 1473 C C . GLU A 1 183 ? -17.675 -11.203 11.910 1.00 73.75 183 GLU A C 1
ATOM 1475 O O . GLU A 1 183 ? -18.643 -11.942 11.708 1.00 73.75 183 GLU A O 1
ATOM 1480 N N . LEU A 1 184 ? -17.785 -9.870 11.795 1.00 69.44 184 LEU A N 1
ATOM 1481 C CA . LEU A 1 184 ? -19.042 -9.195 11.422 1.00 69.44 184 LEU A CA 1
ATOM 1482 C C . LEU A 1 184 ? -19.580 -9.648 10.055 1.00 69.44 184 LEU A C 1
ATOM 1484 O O . LEU A 1 184 ? -20.786 -9.604 9.820 1.00 69.44 184 LEU A O 1
ATOM 1488 N N . THR A 1 185 ? -18.719 -10.164 9.171 1.00 61.69 185 THR A N 1
ATOM 1489 C CA . THR A 1 185 ? -19.134 -10.755 7.885 1.00 61.69 185 THR A CA 1
ATOM 1490 C C . THR A 1 185 ? -20.103 -11.934 8.029 1.00 61.69 185 THR A C 1
ATOM 1492 O O . THR A 1 185 ? -20.844 -12.237 7.091 1.00 61.69 185 THR A O 1
ATOM 1495 N N . HIS A 1 186 ? -20.129 -12.597 9.188 1.00 53.81 186 HIS A N 1
ATOM 1496 C CA . HIS A 1 186 ? -21.004 -13.738 9.452 1.00 53.81 186 HIS A CA 1
ATOM 1497 C C . HIS A 1 186 ? -22.389 -13.349 9.986 1.00 53.81 186 HIS A C 1
ATOM 1499 O O . HIS A 1 186 ? -23.298 -14.186 9.992 1.00 53.81 186 HIS A O 1
ATOM 1505 N N . TYR A 1 187 ? -22.595 -12.090 10.374 1.00 52.16 187 TYR A N 1
ATOM 1506 C CA . TYR A 1 187 ? -23.877 -11.618 10.880 1.00 52.16 187 TYR A CA 1
ATOM 1507 C C . TYR A 1 187 ? -24.747 -11.124 9.724 1.00 52.16 187 TYR A C 1
ATOM 1509 O O . TYR A 1 187 ? -24.579 -10.033 9.185 1.00 52.16 187 TYR A O 1
ATOM 1517 N N . LYS A 1 188 ? -25.710 -11.958 9.316 1.00 43.78 188 LYS A N 1
ATOM 1518 C CA . LYS A 1 188 ? -26.751 -11.548 8.366 1.00 43.78 188 LYS A CA 1
ATOM 1519 C C . LYS A 1 188 ? -27.498 -10.340 8.929 1.00 43.78 188 LYS A C 1
ATOM 1521 O O . LYS A 1 188 ? -28.181 -10.469 9.945 1.00 43.78 188 LYS A O 1
ATOM 1526 N N . LYS A 1 189 ? -27.438 -9.221 8.202 1.00 45.66 189 LYS A N 1
ATOM 1527 C CA . LYS A 1 189 ? -28.309 -8.055 8.382 1.00 45.66 189 LYS A CA 1
ATOM 1528 C C . LYS A 1 189 ? -29.754 -8.548 8.531 1.00 45.66 189 LYS A C 1
ATOM 1530 O O . LYS A 1 189 ? -30.291 -9.184 7.618 1.00 45.66 189 LYS A O 1
ATOM 1535 N N . ARG A 1 190 ? -30.359 -8.358 9.708 1.00 43.12 190 ARG A N 1
ATOM 1536 C CA . ARG A 1 190 ? -31.763 -8.731 9.938 1.00 43.12 190 ARG A CA 1
ATOM 1537 C C . ARG A 1 190 ? -32.603 -7.862 8.995 1.00 43.12 190 ARG A C 1
ATOM 1539 O O . ARG A 1 190 ? -32.444 -6.644 9.040 1.00 43.12 190 ARG A O 1
ATOM 1546 N N . PRO A 1 191 ? -33.456 -8.429 8.125 1.00 37.41 191 PRO A N 1
ATOM 1547 C CA . PRO A 1 191 ? -34.291 -7.608 7.262 1.00 37.41 191 PRO A CA 1
ATOM 1548 C C . PRO A 1 191 ? -35.198 -6.739 8.136 1.00 37.41 191 PRO A C 1
ATOM 1550 O O . PRO A 1 191 ? -35.875 -7.235 9.040 1.00 37.41 191 PRO A O 1
ATOM 1553 N N . ALA A 1 192 ? -35.160 -5.433 7.888 1.00 42.53 192 ALA A N 1
ATOM 1554 C CA . ALA A 1 192 ? -36.002 -4.469 8.568 1.00 42.53 192 ALA A CA 1
ATOM 1555 C C . ALA A 1 192 ? -37.473 -4.714 8.197 1.00 42.53 192 ALA A C 1
ATOM 1557 O O . ALA A 1 192 ? -37.869 -4.507 7.055 1.00 42.53 192 ALA A O 1
ATOM 1558 N N . GLY A 1 193 ? -38.260 -5.123 9.193 1.00 37.97 193 GLY A N 1
ATOM 1559 C CA . GLY A 1 193 ? -39.697 -4.872 9.264 1.00 37.97 193 GLY A CA 1
ATOM 1560 C C . GLY A 1 193 ? -40.612 -5.796 8.461 1.00 37.97 193 GLY A C 1
ATOM 1561 O O . GLY A 1 193 ? -40.940 -5.503 7.322 1.00 37.97 193 GLY A O 1
ATOM 1562 N N . ASP A 1 194 ? -41.200 -6.772 9.155 1.00 32.34 194 ASP A N 1
ATOM 1563 C CA . ASP A 1 194 ? -42.661 -6.880 9.161 1.00 32.34 194 ASP A CA 1
ATOM 1564 C C . ASP A 1 194 ? -43.143 -6.305 10.496 1.00 32.34 194 ASP A C 1
ATOM 1566 O O . ASP A 1 194 ? -43.172 -6.952 11.543 1.00 32.34 194 ASP A O 1
ATOM 1570 N N . SER A 1 195 ? -43.446 -5.014 10.484 1.00 41.38 195 SER A N 1
ATOM 1571 C CA . SER A 1 195 ? -44.256 -4.376 11.513 1.00 41.38 195 SER A CA 1
ATOM 1572 C C . SER A 1 195 ? -45.290 -3.525 10.807 1.00 41.38 195 SER A C 1
ATOM 1574 O O . SER A 1 195 ? -45.076 -2.347 10.540 1.00 41.38 195 SER A O 1
ATOM 1576 N N . LEU A 1 196 ? -46.429 -4.149 10.510 1.00 38.25 196 LEU A N 1
ATOM 1577 C CA . LEU A 1 196 ? -47.673 -3.442 10.270 1.00 38.25 196 LEU A CA 1
ATOM 1578 C C . LEU A 1 196 ? -48.809 -4.097 11.071 1.00 38.25 196 LEU A C 1
ATOM 1580 O O . LEU A 1 196 ? -49.247 -5.198 10.773 1.00 38.25 196 LEU A O 1
ATOM 1584 N N . GLN A 1 197 ? -49.268 -3.325 12.061 1.00 35.41 197 GLN A N 1
ATOM 1585 C CA . GLN A 1 197 ? -50.659 -3.148 12.496 1.00 35.41 197 GLN A CA 1
ATOM 1586 C C . GLN A 1 197 ? -51.411 -4.342 13.124 1.00 35.41 197 GLN A C 1
ATOM 1588 O O . GLN A 1 197 ? -51.891 -5.228 12.435 1.00 35.41 197 GLN A O 1
ATOM 1593 N N . SER A 1 198 ? -51.756 -4.221 14.411 1.00 33.28 198 SER A N 1
ATOM 1594 C CA . SER A 1 198 ? -53.032 -3.576 14.764 1.00 33.28 198 SER A CA 1
ATOM 1595 C C . SER A 1 198 ? -53.040 -3.104 16.220 1.00 33.28 198 SER A C 1
ATOM 1597 O O . SER A 1 198 ? -52.824 -3.876 17.152 1.00 33.28 198 SER A O 1
ATOM 1599 N N . LEU A 1 199 ? -53.316 -1.817 16.390 1.00 37.78 199 LEU A N 1
ATOM 1600 C CA . LEU A 1 199 ? -53.746 -1.212 17.641 1.00 37.78 199 LEU A CA 1
ATOM 1601 C C . LEU A 1 199 ? -55.217 -1.578 17.900 1.00 37.78 199 LEU A C 1
ATOM 1603 O O . LEU A 1 199 ? -56.011 -1.596 16.964 1.00 37.78 199 LEU A O 1
ATOM 1607 N N . ASP A 1 200 ? -55.528 -1.710 19.192 1.00 32.25 200 ASP A N 1
ATOM 1608 C CA . ASP A 1 200 ? -56.810 -1.379 19.836 1.00 32.25 200 ASP A CA 1
ATOM 1609 C C . ASP A 1 200 ? -57.873 -2.500 19.990 1.00 32.25 200 ASP A C 1
ATOM 1611 O O . ASP A 1 200 ? -58.541 -2.885 19.038 1.00 32.25 200 ASP A O 1
ATOM 1615 N N . GLN A 1 201 ? -58.078 -3.003 21.223 1.00 32.00 201 GLN A N 1
ATOM 1616 C CA . GLN A 1 201 ? -59.185 -2.593 22.126 1.00 32.00 201 GLN A CA 1
ATOM 1617 C C . GLN A 1 201 ? -59.420 -3.557 23.320 1.00 32.00 201 GLN A C 1
ATOM 1619 O O . GLN A 1 201 ? -59.496 -4.769 23.153 1.00 32.00 201 GLN A O 1
ATOM 1624 N N . GLY A 1 202 ? -59.644 -2.973 24.513 1.00 28.75 202 GLY A N 1
ATOM 1625 C CA . GLY A 1 202 ? -60.408 -3.541 25.651 1.00 28.75 202 GLY A CA 1
ATOM 1626 C C . GLY A 1 202 ? -59.597 -4.346 26.684 1.00 28.75 202 GLY A C 1
ATOM 1627 O O . GLY A 1 202 ? -59.261 -5.495 26.455 1.00 28.75 202 GLY A O 1
ATOM 1628 N N . SER A 1 203 ? -59.147 -3.806 27.823 1.00 34.28 203 SER A N 1
ATOM 1629 C CA . SER A 1 203 ? -59.904 -3.357 29.011 1.00 34.28 203 SER A CA 1
ATOM 1630 C C . SER A 1 203 ? -60.882 -4.393 29.601 1.00 34.28 203 SER A C 1
ATOM 1632 O O . SER A 1 203 ? -61.975 -4.576 29.080 1.00 34.28 203 SER A O 1
ATOM 1634 N N . GLY A 1 204 ? -60.530 -4.960 30.768 1.00 29.27 204 GLY A N 1
ATOM 1635 C CA . GLY A 1 204 ? -61.501 -5.245 31.839 1.00 29.27 204 GLY A CA 1
ATOM 1636 C C . GLY A 1 204 ? -61.805 -6.705 32.226 1.00 29.27 204 GLY A C 1
ATOM 1637 O O . GLY A 1 204 ? -62.630 -7.356 31.609 1.00 29.27 204 GLY A O 1
ATOM 1638 N N . ARG A 1 205 ? -61.259 -7.113 33.386 1.00 31.91 205 ARG A N 1
ATOM 1639 C CA . ARG A 1 205 ? -61.870 -7.939 34.464 1.00 31.91 205 ARG A CA 1
ATOM 1640 C C . ARG A 1 205 ? -62.431 -9.357 34.182 1.00 31.91 205 ARG A C 1
ATOM 1642 O O . ARG A 1 205 ? -63.535 -9.530 33.703 1.00 31.91 205 ARG A O 1
ATOM 1649 N N . VAL A 1 206 ? -61.717 -10.345 34.741 1.00 33.41 206 VAL A N 1
ATOM 1650 C CA . VAL A 1 206 ? -62.095 -11.200 35.901 1.00 33.41 206 VAL A CA 1
ATOM 1651 C C . VAL A 1 206 ? -63.506 -11.849 35.962 1.00 33.41 206 VAL A C 1
ATOM 1653 O O . VAL A 1 206 ? -64.504 -11.160 36.132 1.00 33.41 206 VAL A O 1
ATOM 1656 N N . ASN A 1 207 ? -63.466 -13.190 36.110 1.00 30.41 207 ASN A N 1
ATOM 1657 C CA . ASN A 1 207 ? -64.360 -14.144 36.814 1.00 30.41 207 ASN A CA 1
ATOM 1658 C C . ASN A 1 207 ? -65.369 -15.026 36.037 1.00 30.41 207 ASN A C 1
ATOM 1660 O O . ASN A 1 207 ? -66.433 -14.586 35.633 1.00 30.41 207 ASN A O 1
ATOM 1664 N N . LYS A 1 208 ? -65.043 -16.334 36.045 1.00 32.72 208 LYS A N 1
ATOM 1665 C CA . LYS A 1 208 ? -65.749 -17.447 36.727 1.00 32.72 208 LYS A CA 1
ATOM 1666 C C . LYS A 1 208 ? -67.178 -17.822 36.268 1.00 32.72 208 LYS A C 1
ATOM 1668 O O . LYS A 1 208 ? -68.121 -17.105 36.548 1.00 32.72 208 LYS A O 1
ATOM 1673 N N . ALA A 1 209 ? -67.257 -19.034 35.698 1.00 33.84 209 ALA A N 1
ATOM 1674 C CA . ALA A 1 209 ? -68.265 -20.103 35.834 1.00 33.84 209 ALA A CA 1
ATOM 1675 C C . ALA A 1 209 ? -69.756 -19.742 36.023 1.00 33.84 209 ALA A C 1
ATOM 1677 O O . ALA A 1 209 ? -70.097 -19.073 36.990 1.00 33.84 209 ALA A O 1
ATOM 1678 N N . ILE A 1 210 ? -70.641 -20.368 35.232 1.00 35.91 210 ILE A N 1
ATOM 1679 C CA . ILE A 1 210 ? -71.619 -21.400 35.661 1.00 35.91 210 ILE A CA 1
ATOM 1680 C C . ILE A 1 210 ? -72.552 -21.778 34.484 1.00 35.91 210 ILE A C 1
ATOM 1682 O O . ILE A 1 210 ? -73.007 -20.926 33.733 1.00 35.91 210 ILE A O 1
ATOM 1686 N N . GLU A 1 211 ? -72.713 -23.097 34.359 1.00 35.06 211 GLU A N 1
ATOM 1687 C CA . GLU A 1 211 ? -73.779 -23.979 33.840 1.00 35.06 211 GLU A CA 1
ATOM 1688 C C . GLU A 1 211 ? -75.093 -23.444 33.228 1.00 35.06 211 GLU A C 1
ATOM 1690 O O . GLU A 1 211 ? -75.660 -22.471 33.710 1.00 35.06 211 GLU A O 1
ATOM 1695 N N . ALA A 1 212 ? -75.621 -24.303 32.327 1.00 34.31 212 ALA A N 1
ATOM 1696 C CA . ALA A 1 212 ? -77.035 -24.697 32.146 1.00 34.31 212 ALA A CA 1
ATOM 1697 C C . ALA A 1 212 ? -78.025 -23.621 31.653 1.00 34.31 212 ALA A C 1
ATOM 1699 O O . ALA A 1 212 ? -77.872 -22.443 31.921 1.00 34.31 212 ALA A O 1
ATOM 1700 N N . ASP A 1 213 ? -79.138 -23.898 30.983 1.00 34.69 213 ASP A N 1
ATOM 1701 C CA . ASP A 1 213 ? -79.782 -25.034 30.313 1.00 34.69 213 ASP A CA 1
ATOM 1702 C C . ASP A 1 213 ? -81.119 -24.440 29.790 1.00 34.69 213 ASP A C 1
ATOM 1704 O O . ASP A 1 213 ? -81.587 -23.431 30.317 1.00 34.69 213 ASP A O 1
ATOM 1708 N N . ALA A 1 214 ? -81.727 -25.101 28.806 1.00 36.47 214 ALA A N 1
ATOM 1709 C CA . ALA A 1 214 ? -83.155 -25.084 28.463 1.00 36.47 214 ALA A CA 1
ATOM 1710 C C . ALA A 1 214 ? -83.873 -23.818 27.919 1.00 36.47 214 ALA A C 1
ATOM 1712 O O . ALA A 1 214 ? -83.840 -22.728 28.480 1.00 36.47 214 ALA A O 1
ATOM 1713 N N . GLY A 1 215 ? -84.718 -24.083 26.909 1.00 33.97 215 GLY A N 1
ATOM 1714 C CA . GLY A 1 215 ? -86.041 -23.457 26.746 1.00 33.97 215 GLY A CA 1
ATOM 1715 C C . GLY A 1 215 ? -86.145 -22.479 25.569 1.00 33.97 215 GLY A C 1
ATOM 1716 O O . GLY A 1 215 ? -85.608 -21.387 25.657 1.00 33.97 215 GLY A O 1
ATOM 1717 N N . ASP A 1 216 ? -86.673 -22.817 24.391 1.00 38.50 216 ASP A N 1
ATOM 1718 C CA . ASP A 1 216 ? -88.039 -23.260 24.051 1.00 38.50 216 ASP A CA 1
ATOM 1719 C C . ASP A 1 216 ? -89.038 -22.103 23.797 1.00 38.50 216 ASP A C 1
ATOM 1721 O O . ASP A 1 216 ? -89.280 -21.263 24.658 1.00 38.50 216 ASP A O 1
ATOM 1725 N N . ASN A 1 217 ? -89.644 -22.193 22.605 1.00 39.59 217 ASN A N 1
ATOM 1726 C CA . ASN A 1 217 ? -90.957 -21.725 22.140 1.00 39.59 217 ASN A CA 1
ATOM 1727 C C . ASN A 1 217 ? -91.292 -20.271 21.730 1.00 39.59 217 ASN A C 1
ATOM 1729 O O . ASN A 1 217 ? -91.063 -19.302 22.447 1.00 39.59 217 ASN A O 1
ATOM 1733 N N . GLY A 1 218 ? -92.037 -20.227 20.610 1.00 36.97 218 GLY A N 1
ATOM 1734 C CA . GLY A 1 218 ? -93.125 -19.286 20.294 1.00 36.97 218 GLY A CA 1
ATOM 1735 C C . GLY A 1 218 ? -92.793 -18.288 19.183 1.00 36.97 218 GLY A C 1
ATOM 1736 O O . GLY A 1 218 ? -91.929 -17.447 19.388 1.00 36.97 218 GLY A O 1
ATOM 1737 N N . ASP A 1 219 ? -93.307 -18.456 17.953 1.00 38.94 219 ASP A N 1
ATOM 1738 C CA . ASP A 1 219 ? -94.595 -17.898 17.446 1.00 38.94 219 ASP A CA 1
ATOM 1739 C C . ASP A 1 219 ? -94.550 -16.355 17.298 1.00 3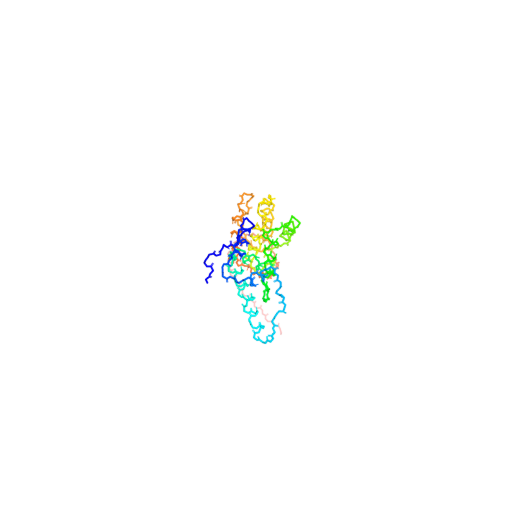8.94 219 ASP A C 1
ATOM 1741 O O . ASP A 1 219 ? -94.017 -15.670 18.157 1.00 38.94 219 ASP A O 1
ATOM 1745 N N . GLU A 1 220 ? -95.055 -15.655 16.276 1.00 40.91 220 GLU A N 1
ATOM 1746 C CA . GLU A 1 220 ? -96.009 -15.902 15.191 1.00 40.91 220 GLU A CA 1
ATOM 1747 C C . GLU A 1 220 ? -95.949 -14.680 14.218 1.00 40.91 220 GLU A C 1
ATOM 1749 O O . GLU A 1 220 ? -95.689 -13.559 14.645 1.00 40.91 220 GLU A O 1
ATOM 1754 N N . VAL A 1 221 ? -96.238 -14.919 12.929 1.00 43.03 221 VAL A N 1
ATOM 1755 C CA . VAL A 1 221 ? -97.127 -14.164 11.996 1.00 43.03 221 VAL A CA 1
ATOM 1756 C C . VAL A 1 221 ? -97.033 -12.626 11.791 1.00 43.03 221 VAL A C 1
ATOM 1758 O O . VAL A 1 221 ? -97.241 -11.826 12.695 1.00 43.03 221 VAL A O 1
ATOM 1761 N N . GLY A 1 222 ? -97.016 -12.248 10.497 1.00 37.53 222 GLY A N 1
ATOM 1762 C CA . GLY A 1 222 ? -97.680 -11.056 9.918 1.00 37.53 222 GLY A CA 1
ATOM 1763 C C . GLY A 1 222 ? -96.698 -10.000 9.389 1.00 37.53 222 GLY A C 1
ATOM 1764 O O . GLY A 1 222 ? -95.824 -9.579 10.130 1.00 37.53 222 GLY A O 1
ATOM 1765 N N . VAL A 1 223 ? -96.727 -9.496 8.149 1.00 40.81 223 VAL A N 1
ATOM 1766 C CA . VAL A 1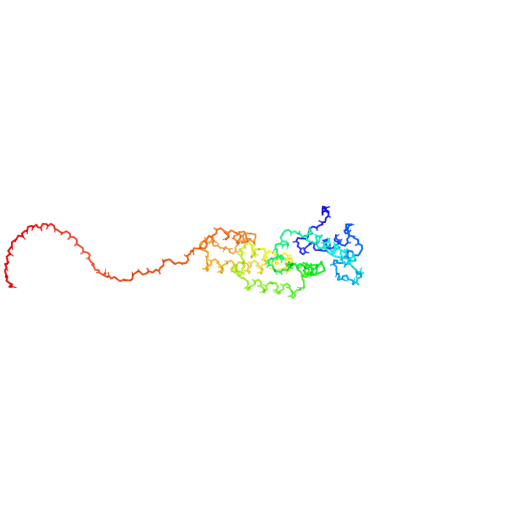 223 ? -97.718 -9.386 7.056 1.00 40.81 223 VAL A CA 1
ATOM 1767 C C . VAL A 1 223 ? -96.957 -9.390 5.729 1.00 40.81 223 VAL A C 1
ATOM 1769 O O . VAL A 1 223 ? -95.847 -8.811 5.704 1.00 40.81 223 VAL A O 1
#

Sequence (223 aa):
MSDGLVKLRTRGNYELWKGCLHRFPGLTKQQKSMLFHAPADLATGDEGHARQYKDISRVYSILIDSLDDRVCSGLSAHGKLRHGQKPWELYHILEQYCNPTPSFAVSLIKDLERERIDDFATPMEFAAYVDFIRLCVEGDGYSMALTCILYRSVEESIYEDYGEVHPVTKAMDWTELLDQVRELTHYKKRPAGDSLQSLDQGSGRVNKAIEADAGDNGDEVGV

Radius of gyration: 32.18 Å; chains: 1; bounding box: 118×41×71 Å

Organism: NCBI:txid1216348